Protein AF-A0A6B1ELD5-F1 (afdb_monomer_lite)

Structure (mmCIF, N/CA/C/O backbone):
data_AF-A0A6B1ELD5-F1
#
_entry.id   AF-A0A6B1ELD5-F1
#
loop_
_atom_site.group_PDB
_atom_site.id
_atom_site.type_symbol
_atom_site.label_atom_id
_atom_site.label_alt_id
_atom_site.label_comp_id
_atom_site.label_asym_id
_atom_site.label_entity_id
_atom_site.label_seq_id
_atom_site.pdbx_PDB_ins_code
_atom_site.Cartn_x
_atom_site.Cartn_y
_atom_site.Cartn_z
_atom_site.occupancy
_atom_site.B_iso_or_equiv
_atom_site.auth_seq_id
_atom_site.auth_comp_id
_atom_site.auth_asym_id
_atom_site.auth_atom_id
_atom_site.pdbx_PDB_model_num
ATOM 1 N N . MET A 1 1 ? 17.317 49.513 18.899 1.00 48.31 1 MET A N 1
ATOM 2 C CA . MET A 1 1 ? 17.845 48.472 17.994 1.00 48.31 1 MET A CA 1
ATOM 3 C C . MET A 1 1 ? 17.064 47.177 18.224 1.00 48.31 1 MET A C 1
ATOM 5 O O . MET A 1 1 ? 17.651 46.187 18.609 1.00 48.31 1 MET A O 1
ATOM 9 N N . GLU A 1 2 ? 15.738 47.194 18.046 1.00 52.78 2 GLU A N 1
ATOM 10 C CA . GLU A 1 2 ? 14.875 46.008 18.271 1.00 52.78 2 GLU A CA 1
ATOM 11 C C . GLU A 1 2 ? 13.954 45.719 17.069 1.00 52.78 2 GLU A C 1
ATOM 13 O O . GLU A 1 2 ? 13.470 44.611 16.901 1.00 52.78 2 GLU A O 1
ATOM 18 N N . HIS A 1 3 ? 13.769 46.679 16.154 1.00 49.16 3 HIS A N 1
ATOM 19 C CA . HIS A 1 3 ? 12.925 46.498 14.964 1.00 49.16 3 HIS A CA 1
ATOM 20 C C . HIS A 1 3 ? 13.597 45.775 13.787 1.00 49.16 3 HIS A C 1
ATOM 22 O O . HIS A 1 3 ? 12.915 45.440 12.821 1.00 49.16 3 HIS A O 1
ATOM 28 N N . TYR A 1 4 ? 14.914 45.550 13.839 1.00 50.25 4 TYR A N 1
ATOM 29 C CA . TYR A 1 4 ? 15.636 44.862 12.762 1.00 50.25 4 TYR A CA 1
ATOM 30 C C . TYR A 1 4 ? 15.471 43.335 12.852 1.00 50.25 4 TYR A C 1
ATOM 32 O O . TYR A 1 4 ? 15.357 42.674 11.822 1.00 50.25 4 TYR A O 1
ATOM 40 N N . ASP A 1 5 ? 15.351 42.794 14.071 1.00 59.16 5 ASP A N 1
ATOM 41 C CA . ASP A 1 5 ? 15.198 41.354 14.303 1.00 59.16 5 ASP A CA 1
ATOM 42 C C . ASP A 1 5 ? 13.803 40.845 13.921 1.00 59.16 5 ASP A C 1
ATOM 44 O O . ASP A 1 5 ? 13.689 39.812 13.268 1.00 59.16 5 ASP A O 1
ATOM 48 N N . GLU A 1 6 ? 12.730 41.590 14.211 1.00 64.62 6 GLU A N 1
ATOM 49 C CA . GLU A 1 6 ? 11.372 41.155 13.845 1.00 64.62 6 GLU A CA 1
ATOM 50 C C . GLU A 1 6 ? 11.148 41.095 12.325 1.00 64.62 6 GLU A C 1
ATOM 52 O O . GLU A 1 6 ? 10.430 40.225 11.829 1.00 64.62 6 GLU A O 1
ATOM 57 N N . GLN A 1 7 ? 11.760 42.010 11.566 1.00 63.88 7 GLN A N 1
ATOM 58 C CA . GLN A 1 7 ? 11.654 42.013 10.103 1.00 63.88 7 GLN A CA 1
ATOM 59 C C . GLN A 1 7 ? 12.495 40.897 9.478 1.00 63.88 7 GLN A C 1
ATOM 61 O O . GLN A 1 7 ? 12.032 40.247 8.538 1.00 63.88 7 GLN A O 1
ATOM 66 N N . ALA A 1 8 ? 13.681 40.622 10.030 1.00 63.66 8 ALA A N 1
ATOM 67 C CA . ALA A 1 8 ? 14.512 39.494 9.619 1.00 63.66 8 ALA A CA 1
ATOM 68 C C . ALA A 1 8 ? 13.824 38.148 9.905 1.00 63.66 8 ALA A C 1
ATOM 70 O O . ALA A 1 8 ? 13.811 37.276 9.035 1.00 63.66 8 ALA A O 1
ATOM 71 N N . GLN A 1 9 ? 13.167 38.014 11.063 1.00 60.12 9 GLN A N 1
ATOM 72 C CA . GLN A 1 9 ? 12.416 36.815 11.445 1.00 60.12 9 GLN A CA 1
ATOM 73 C C . GLN A 1 9 ? 11.246 36.552 10.484 1.00 60.12 9 GLN A C 1
ATOM 75 O O . GLN A 1 9 ? 11.085 35.442 9.979 1.00 60.12 9 GLN A O 1
ATOM 80 N N . ARG A 1 10 ? 10.466 37.591 10.153 1.00 69.62 10 ARG A N 1
ATOM 81 C CA . ARG A 1 10 ? 9.334 37.477 9.214 1.00 69.62 10 ARG A CA 1
ATOM 82 C C . ARG A 1 10 ? 9.785 37.166 7.790 1.00 69.62 10 ARG A C 1
ATOM 84 O O . ARG A 1 10 ? 9.132 36.381 7.104 1.00 69.62 10 ARG A O 1
ATOM 91 N N . LEU A 1 11 ? 10.900 37.749 7.347 1.00 65.75 11 LEU A N 1
ATOM 92 C CA . LEU A 1 11 ? 11.469 37.466 6.031 1.00 65.75 11 LEU A CA 1
ATOM 93 C C . LEU A 1 11 ? 12.001 36.028 5.959 1.00 65.75 11 LEU A C 1
ATOM 95 O O . LEU A 1 11 ? 11.777 35.344 4.962 1.00 65.75 11 LEU A O 1
ATOM 99 N N . PHE A 1 12 ? 12.628 35.537 7.030 1.00 61.12 12 PHE A N 1
ATOM 100 C CA . PHE A 1 12 ? 13.075 34.150 7.144 1.00 61.12 12 PHE A CA 1
ATOM 101 C C . PHE A 1 12 ? 11.901 33.160 7.155 1.00 61.12 12 PHE A C 1
ATOM 103 O O . PHE A 1 12 ? 11.955 32.134 6.477 1.00 61.12 12 PHE A O 1
ATOM 110 N N . GLU A 1 13 ? 10.804 33.476 7.845 1.00 62.59 13 GLU A N 1
ATOM 111 C CA . GLU A 1 13 ? 9.578 32.668 7.830 1.00 62.59 13 GLU A CA 1
ATOM 112 C C . GLU A 1 13 ? 8.903 32.655 6.453 1.00 62.59 13 GLU A C 1
ATOM 114 O O . GLU A 1 13 ? 8.430 31.609 6.003 1.00 62.59 13 GLU A O 1
ATOM 119 N N . GLN A 1 14 ? 8.880 33.790 5.749 1.00 59.59 14 GLN A N 1
ATOM 120 C CA . GLN A 1 14 ? 8.358 33.864 4.384 1.00 59.59 14 GLN A CA 1
ATOM 121 C C . GLN A 1 14 ? 9.239 33.091 3.395 1.00 59.59 14 GLN A C 1
ATOM 123 O O . GLN A 1 14 ? 8.706 32.324 2.593 1.00 59.59 14 GLN A O 1
ATOM 128 N N . LEU A 1 15 ? 10.566 33.210 3.491 1.00 54.56 15 LEU A N 1
ATOM 129 C CA . LEU A 1 15 ? 11.506 32.426 2.683 1.00 54.56 15 LEU A CA 1
ATOM 130 C C . LEU A 1 15 ? 11.408 30.925 2.995 1.00 54.56 15 LEU A C 1
ATOM 132 O O . LEU A 1 15 ? 11.412 30.114 2.072 1.00 54.56 15 LEU A O 1
ATOM 136 N N . SER A 1 16 ? 11.215 30.545 4.261 1.00 51.59 16 SER A N 1
ATOM 137 C CA . SER A 1 16 ? 11.013 29.147 4.677 1.00 51.59 16 SER A CA 1
ATOM 138 C C . SER A 1 16 ? 9.686 28.573 4.168 1.00 51.59 16 SER A C 1
ATOM 140 O O . SER A 1 16 ? 9.630 27.419 3.745 1.00 51.59 16 SER A O 1
ATOM 142 N N . ARG A 1 17 ? 8.615 29.380 4.137 1.00 50.62 17 ARG A N 1
ATOM 143 C CA . ARG A 1 17 ? 7.311 28.984 3.572 1.00 50.62 17 ARG A CA 1
ATOM 144 C C . ARG A 1 17 ? 7.340 28.823 2.053 1.00 50.62 17 ARG A C 1
ATOM 146 O O . ARG A 1 17 ? 6.590 28.003 1.527 1.00 50.62 17 ARG A O 1
ATOM 153 N N . VAL A 1 18 ? 8.178 29.592 1.357 1.00 52.62 18 VAL A N 1
ATOM 154 C CA . VAL A 1 18 ? 8.335 29.503 -0.103 1.00 52.62 18 VAL A CA 1
ATOM 155 C C . VAL A 1 18 ? 9.297 28.373 -0.490 1.00 52.62 18 VAL A C 1
ATOM 157 O O . VAL A 1 18 ? 9.002 27.641 -1.427 1.00 52.62 18 VAL A O 1
ATOM 160 N N . SER A 1 19 ? 10.374 28.159 0.271 1.00 46.41 19 SER A N 1
ATOM 161 C CA . SER A 1 19 ? 11.353 27.082 0.042 1.00 46.41 19 SER A CA 1
ATOM 162 C C . SER A 1 19 ? 10.828 25.690 0.440 1.00 46.41 19 SER A C 1
ATOM 164 O O . SER A 1 19 ? 11.121 24.690 -0.208 1.00 46.41 19 SER A O 1
ATOM 166 N N . GLY A 1 20 ? 9.942 25.606 1.441 1.00 38.22 20 GLY A N 1
ATOM 167 C CA . GLY A 1 20 ? 9.310 24.344 1.856 1.00 38.22 20 GLY A CA 1
ATOM 168 C C . GLY A 1 20 ? 8.322 23.750 0.842 1.00 38.22 20 GLY A C 1
ATOM 169 O O . GLY A 1 20 ? 7.825 22.636 1.037 1.00 38.22 20 GLY A O 1
ATOM 170 N N . ARG A 1 21 ? 8.017 24.467 -0.247 1.00 47.28 21 ARG A N 1
ATOM 171 C CA . ARG A 1 21 ? 7.172 23.981 -1.338 1.00 47.28 21 ARG A CA 1
ATOM 172 C C . ARG A 1 21 ? 8.082 23.583 -2.504 1.00 47.28 21 ARG A C 1
ATOM 174 O O . ARG A 1 21 ? 8.415 24.402 -3.346 1.00 47.28 21 ARG A O 1
ATOM 181 N N . VAL A 1 22 ? 8.379 22.283 -2.561 1.00 41.66 22 VAL A N 1
ATOM 182 C CA . VAL A 1 22 ? 9.094 21.573 -3.645 1.00 41.66 22 VAL A CA 1
ATOM 183 C C . VAL A 1 22 ? 10.624 21.544 -3.529 1.00 41.66 22 VAL A C 1
ATOM 185 O O . VAL A 1 22 ? 11.332 21.814 -4.484 1.00 41.66 22 VAL A O 1
ATOM 188 N N . GLU A 1 23 ? 11.142 21.045 -2.410 1.00 33.88 23 GLU A N 1
ATOM 189 C CA . GLU A 1 23 ? 12.408 20.300 -2.429 1.00 33.88 23 GLU A CA 1
ATOM 190 C C . GLU A 1 23 ? 12.238 18.994 -1.650 1.00 33.88 23 GLU A C 1
ATOM 192 O O . GLU A 1 23 ? 12.638 18.841 -0.497 1.00 33.88 23 GLU A O 1
ATOM 197 N N . ARG A 1 24 ? 11.606 18.007 -2.298 1.00 41.84 24 ARG A N 1
ATOM 198 C CA . ARG A 1 24 ? 11.888 16.612 -1.955 1.00 41.84 24 ARG A CA 1
ATOM 199 C C . ARG A 1 24 ? 13.304 16.355 -2.444 1.00 41.84 24 ARG A C 1
ATOM 201 O O . ARG A 1 24 ? 13.507 16.092 -3.626 1.00 41.84 24 ARG A O 1
ATOM 208 N N . ILE A 1 25 ? 14.278 16.466 -1.551 1.00 34.50 25 ILE A N 1
ATOM 209 C CA . ILE A 1 25 ? 15.600 15.891 -1.778 1.00 34.50 25 ILE A CA 1
ATOM 210 C C . ILE A 1 25 ? 15.385 14.373 -1.761 1.00 34.50 25 ILE A C 1
ATOM 212 O O . ILE A 1 25 ? 15.450 13.727 -0.719 1.00 34.50 25 ILE A O 1
ATOM 216 N N . TYR A 1 26 ? 15.005 13.821 -2.912 1.00 45.56 26 TYR A N 1
ATOM 217 C CA . TYR A 1 26 ? 15.054 12.391 -3.165 1.00 45.56 26 TYR A CA 1
ATOM 218 C C . TYR A 1 26 ? 16.533 12.028 -3.148 1.00 45.56 26 TYR A C 1
ATOM 220 O O . TYR A 1 26 ? 17.250 12.381 -4.079 1.00 45.56 26 TYR A O 1
ATOM 228 N N . THR A 1 27 ? 17.024 11.397 -2.084 1.00 43.09 27 THR A N 1
ATOM 229 C CA . THR A 1 27 ? 18.384 10.847 -2.064 1.00 43.09 27 THR A CA 1
ATOM 230 C C . THR A 1 27 ? 18.285 9.373 -2.468 1.00 43.09 27 THR A C 1
ATOM 232 O O . THR A 1 27 ? 18.130 8.510 -1.601 1.00 43.09 27 THR A O 1
ATOM 235 N N . PRO A 1 28 ? 18.368 9.031 -3.770 1.00 47.28 28 PRO A N 1
ATOM 236 C CA . PRO A 1 28 ? 17.895 7.742 -4.290 1.00 47.28 28 PRO A CA 1
ATOM 237 C C . PRO A 1 28 ? 18.777 6.563 -3.847 1.00 47.28 28 PRO A C 1
ATOM 239 O O . PRO A 1 28 ? 18.372 5.404 -3.884 1.00 47.28 28 PRO A O 1
ATOM 242 N N . VAL A 1 29 ? 20.008 6.859 -3.414 1.00 48.84 29 VAL A N 1
ATOM 243 C CA . VAL A 1 29 ? 21.027 5.860 -3.072 1.00 48.84 29 VAL A CA 1
ATOM 244 C C . VAL A 1 29 ? 20.700 5.133 -1.764 1.00 48.84 29 VAL A C 1
ATOM 246 O O . VAL A 1 29 ? 20.860 3.919 -1.699 1.00 48.84 29 VAL A O 1
ATOM 249 N N . GLN A 1 30 ? 20.185 5.834 -0.745 1.00 61.06 30 GLN A N 1
ATOM 250 C CA . GLN A 1 30 ? 19.849 5.199 0.540 1.00 61.06 30 GLN A CA 1
ATOM 251 C C . GLN A 1 30 ? 18.614 4.288 0.419 1.00 61.06 30 GLN A C 1
ATOM 253 O O . GLN A 1 30 ? 18.550 3.232 1.044 1.00 61.06 30 GLN A O 1
ATOM 258 N N . GLU A 1 31 ? 17.644 4.659 -0.418 1.00 63.00 31 GLU A N 1
ATOM 259 C CA . GLU A 1 31 ? 16.370 3.940 -0.569 1.00 63.00 31 GLU A CA 1
ATOM 260 C C . GLU A 1 31 ? 16.508 2.569 -1.230 1.00 63.00 31 GLU A C 1
ATOM 262 O O . GLU A 1 31 ? 15.811 1.622 -0.848 1.00 63.00 31 GLU A O 1
ATOM 267 N N . HIS A 1 32 ? 17.417 2.444 -2.201 1.00 69.44 32 HIS A N 1
ATOM 268 C CA . HIS A 1 32 ? 17.684 1.174 -2.874 1.00 69.44 32 HIS A CA 1
ATOM 269 C C . HIS A 1 32 ? 18.203 0.123 -1.881 1.00 69.44 32 HIS A C 1
ATOM 271 O O . HIS A 1 32 ? 17.687 -0.994 -1.832 1.00 69.44 32 HIS A O 1
ATOM 277 N N . GLU A 1 33 ? 19.147 0.506 -1.017 1.00 77.69 33 GLU A N 1
ATOM 278 C CA . GLU A 1 33 ? 19.694 -0.383 0.014 1.00 77.69 33 GLU A CA 1
ATOM 279 C C . GLU A 1 33 ? 18.615 -0.816 1.016 1.00 77.69 33 GLU A C 1
ATOM 281 O O . GLU A 1 33 ? 18.522 -1.989 1.385 1.00 77.69 33 GLU A O 1
ATOM 286 N N . ILE A 1 34 ? 17.746 0.111 1.425 1.00 83.38 34 ILE A N 1
ATOM 287 C CA . ILE A 1 34 ? 16.672 -0.171 2.386 1.00 83.38 34 ILE A CA 1
ATOM 288 C C . ILE A 1 34 ? 15.632 -1.123 1.797 1.00 83.38 34 ILE A C 1
ATOM 290 O O . ILE A 1 34 ? 15.236 -2.081 2.466 1.00 83.38 34 ILE A O 1
ATOM 294 N N . SER A 1 35 ? 15.203 -0.881 0.558 1.00 88.81 35 SER A N 1
ATOM 295 C CA . SER A 1 35 ? 14.219 -1.722 -0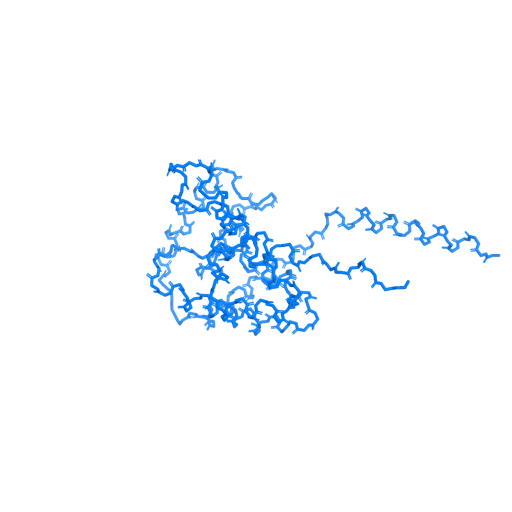.134 1.00 88.81 35 SER A CA 1
ATOM 296 C C . SER A 1 35 ? 14.715 -3.165 -0.229 1.00 88.81 35 SER A C 1
ATOM 298 O O . SER A 1 35 ? 13.987 -4.106 0.099 1.00 88.81 35 SER A O 1
ATOM 300 N N . GLU A 1 36 ? 15.993 -3.343 -0.573 1.00 88.25 36 GLU A N 1
ATOM 301 C CA . GLU A 1 36 ? 16.603 -4.665 -0.652 1.00 88.25 36 GLU A CA 1
ATOM 302 C C . GLU A 1 36 ? 16.696 -5.349 0.721 1.00 88.25 36 GLU A C 1
ATOM 304 O O . GLU A 1 36 ? 16.402 -6.545 0.841 1.00 88.25 36 GLU A O 1
ATOM 309 N N . VAL A 1 37 ? 17.060 -4.605 1.771 1.00 88.94 37 VAL A N 1
ATOM 310 C CA . VAL A 1 37 ? 17.096 -5.120 3.150 1.00 88.94 37 VAL A CA 1
ATOM 311 C C . VAL A 1 37 ? 15.707 -5.563 3.610 1.00 88.94 37 VAL A C 1
ATOM 313 O O . VAL A 1 37 ? 15.586 -6.628 4.220 1.00 88.94 37 VAL A O 1
ATOM 316 N N . ILE A 1 38 ? 14.663 -4.782 3.319 1.00 90.38 38 ILE A N 1
ATOM 317 C CA . ILE A 1 38 ? 13.276 -5.125 3.661 1.00 90.38 38 ILE A CA 1
ATOM 318 C C . ILE A 1 38 ? 12.868 -6.417 2.956 1.00 90.38 38 ILE A C 1
ATOM 320 O O . ILE A 1 38 ? 12.444 -7.367 3.620 1.00 90.38 38 ILE A O 1
ATOM 324 N N . ARG A 1 39 ? 13.075 -6.490 1.636 1.00 90.94 39 ARG A N 1
ATOM 325 C CA . ARG A 1 39 ? 12.765 -7.676 0.829 1.00 90.94 39 ARG A CA 1
ATOM 326 C C . ARG A 1 39 ? 13.450 -8.927 1.377 1.00 90.94 39 ARG A C 1
ATOM 328 O O . ARG A 1 39 ? 12.777 -9.912 1.659 1.00 90.94 39 ARG A O 1
ATOM 335 N N . ARG A 1 40 ? 14.770 -8.876 1.593 1.00 91.06 40 ARG A N 1
ATOM 336 C CA . ARG A 1 40 ? 15.566 -10.021 2.085 1.00 91.06 40 ARG A CA 1
ATOM 337 C C . ARG A 1 40 ? 15.164 -10.491 3.483 1.00 91.06 40 ARG A C 1
ATOM 339 O O . ARG A 1 40 ? 15.379 -11.649 3.818 1.00 91.06 40 ARG A O 1
ATOM 346 N N . ARG A 1 41 ? 14.631 -9.601 4.323 1.00 92.62 41 ARG A N 1
ATOM 347 C CA . ARG A 1 41 ? 14.185 -9.956 5.679 1.00 92.62 41 ARG A CA 1
ATOM 348 C C . ARG A 1 41 ? 12.776 -10.538 5.713 1.00 92.62 41 ARG A C 1
ATOM 350 O O . ARG A 1 41 ? 12.497 -11.338 6.598 1.00 92.62 41 ARG A O 1
ATOM 357 N N . LEU A 1 42 ? 11.904 -10.118 4.798 1.00 93.69 42 LEU A N 1
ATOM 358 C CA . LEU A 1 42 ? 10.513 -10.577 4.741 1.00 93.69 42 LEU A CA 1
ATOM 359 C C . LEU A 1 42 ? 10.338 -11.842 3.893 1.00 93.69 42 LEU A C 1
ATOM 361 O O . LEU A 1 42 ? 9.446 -12.637 4.175 1.00 93.69 42 LEU A O 1
ATOM 365 N N . PHE A 1 43 ? 11.190 -12.045 2.886 1.00 92.94 43 PHE A N 1
ATOM 366 C CA . PHE A 1 43 ? 11.088 -13.158 1.946 1.00 92.94 43 PHE A CA 1
ATOM 367 C C . PHE A 1 43 ? 12.378 -13.973 1.923 1.00 92.94 43 PHE A C 1
ATOM 369 O O . PHE A 1 43 ? 13.464 -13.433 1.725 1.00 92.94 43 PHE A O 1
ATOM 376 N N . SER A 1 44 ? 12.248 -15.292 2.079 1.00 90.38 44 SER A N 1
ATOM 377 C CA . SER A 1 44 ? 13.373 -16.229 1.964 1.00 90.38 44 SER A CA 1
ATOM 378 C C . SER A 1 44 ? 13.824 -16.425 0.516 1.00 90.38 44 SER A C 1
ATOM 380 O O . SER A 1 44 ? 15.011 -16.604 0.256 1.00 90.38 44 SER A O 1
ATOM 382 N N . SER A 1 45 ? 12.882 -16.396 -0.427 1.00 90.62 45 SER A N 1
ATOM 383 C CA . SER A 1 45 ? 13.130 -16.502 -1.864 1.00 90.62 45 SER A CA 1
ATOM 384 C C . SER A 1 45 ? 11.969 -15.891 -2.645 1.00 90.62 45 SER A C 1
ATOM 386 O O . SER A 1 45 ? 10.847 -15.814 -2.141 1.00 90.62 45 SER A O 1
ATOM 388 N N . ILE A 1 46 ? 12.255 -15.436 -3.863 1.00 90.50 46 ILE A N 1
ATOM 389 C CA . ILE A 1 46 ? 11.283 -14.893 -4.811 1.00 90.50 46 ILE A CA 1
ATOM 390 C C . ILE A 1 46 ? 11.613 -15.491 -6.177 1.00 90.50 46 ILE A C 1
ATOM 392 O O . ILE A 1 46 ? 12.787 -15.578 -6.540 1.00 90.50 46 ILE A O 1
ATOM 396 N N . ASP A 1 47 ? 10.588 -15.881 -6.930 1.00 93.56 47 ASP A N 1
ATOM 397 C CA . ASP A 1 47 ? 10.742 -16.244 -8.336 1.00 93.56 47 ASP A CA 1
ATOM 398 C C . ASP A 1 47 ? 11.057 -14.982 -9.154 1.00 93.56 47 ASP A C 1
ATOM 400 O O . ASP A 1 47 ? 10.198 -14.125 -9.378 1.00 93.56 47 ASP A O 1
ATOM 404 N N . ILE A 1 48 ? 12.324 -14.847 -9.547 1.00 92.12 48 ILE A N 1
ATOM 405 C CA . ILE A 1 48 ? 12.845 -13.662 -10.235 1.00 92.12 48 ILE A CA 1
ATOM 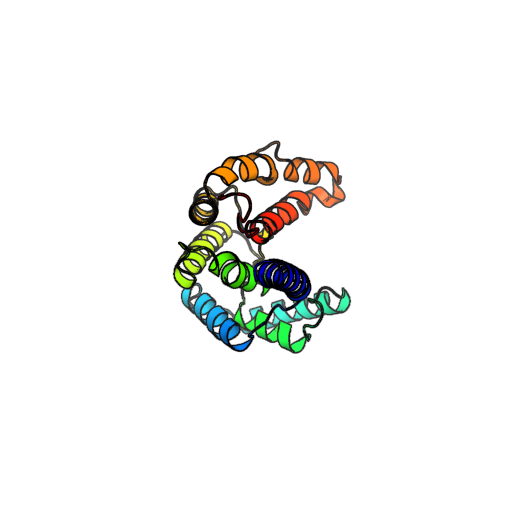406 C C . ILE A 1 48 ? 12.247 -13.534 -11.639 1.00 92.12 48 ILE A C 1
ATOM 408 O O . ILE A 1 48 ? 11.984 -12.417 -12.086 1.00 92.12 48 ILE A O 1
ATOM 412 N N . ASP A 1 49 ? 12.017 -14.646 -12.336 1.00 94.50 49 ASP A N 1
ATOM 413 C CA . ASP A 1 49 ? 11.516 -14.612 -13.709 1.00 94.50 49 ASP A CA 1
ATOM 414 C C . ASP A 1 49 ? 10.024 -14.268 -13.732 1.00 94.50 49 ASP A C 1
ATOM 416 O O . ASP A 1 49 ? 9.595 -13.426 -14.530 1.00 94.50 49 ASP A O 1
ATOM 420 N N . ALA A 1 50 ? 9.248 -14.809 -12.787 1.00 94.75 50 ALA A N 1
ATOM 421 C CA . ALA A 1 50 ? 7.863 -14.392 -12.582 1.00 94.75 50 ALA A CA 1
ATOM 422 C C . ALA A 1 50 ? 7.765 -12.910 -12.178 1.00 94.75 50 ALA A C 1
ATOM 424 O O . ALA A 1 50 ? 6.956 -12.170 -12.743 1.00 94.75 50 ALA A O 1
ATOM 425 N N . ALA A 1 51 ? 8.620 -12.454 -11.254 1.00 95.31 51 ALA A N 1
ATOM 426 C CA . ALA A 1 51 ? 8.657 -11.057 -10.822 1.00 95.31 51 ALA A CA 1
ATOM 427 C C . ALA A 1 51 ? 8.968 -10.105 -11.986 1.00 95.31 51 ALA A C 1
ATOM 429 O O . ALA A 1 51 ? 8.269 -9.111 -12.168 1.00 95.31 51 ALA A O 1
ATOM 430 N N . ARG A 1 52 ? 9.967 -10.425 -12.822 1.00 95.94 52 ARG A N 1
ATOM 431 C CA . ARG A 1 52 ? 10.316 -9.619 -14.006 1.00 95.94 52 ARG A CA 1
ATOM 432 C C . ARG A 1 52 ? 9.150 -9.469 -14.970 1.00 95.94 52 ARG A C 1
ATOM 434 O O . ARG A 1 52 ? 8.943 -8.372 -15.480 1.00 95.94 52 ARG A O 1
ATOM 441 N N . LYS A 1 53 ? 8.391 -10.542 -15.205 1.00 97.12 53 LYS A N 1
ATOM 442 C CA . LYS A 1 53 ? 7.210 -10.495 -16.072 1.00 97.12 53 LYS A CA 1
ATOM 443 C C . LYS A 1 53 ? 6.137 -9.566 -15.500 1.00 97.12 53 LYS A C 1
ATOM 445 O O . LYS A 1 53 ? 5.673 -8.681 -16.203 1.00 97.12 53 LYS A O 1
ATOM 450 N N . ILE A 1 54 ? 5.814 -9.711 -14.215 1.00 97.62 54 ILE A N 1
ATOM 451 C CA . ILE A 1 54 ? 4.823 -8.858 -13.538 1.00 97.62 54 ILE A CA 1
ATOM 452 C C . ILE A 1 54 ? 5.247 -7.384 -13.562 1.00 97.62 54 ILE A C 1
ATOM 454 O O . ILE A 1 54 ? 4.431 -6.506 -13.838 1.00 97.62 54 ILE A O 1
ATOM 458 N N . ILE A 1 55 ? 6.525 -7.106 -13.290 1.00 97.56 55 ILE A N 1
ATOM 459 C CA . ILE A 1 55 ? 7.070 -5.745 -13.322 1.00 97.56 55 ILE A CA 1
ATOM 460 C C . ILE A 1 55 ? 7.004 -5.184 -14.742 1.00 97.56 55 ILE A C 1
ATOM 462 O O . ILE A 1 55 ? 6.620 -4.032 -14.909 1.00 97.56 55 ILE A O 1
ATOM 466 N N . GLN A 1 56 ? 7.347 -5.975 -15.762 1.00 97.50 56 GLN A N 1
ATOM 467 C CA . GLN A 1 56 ? 7.233 -5.562 -17.160 1.00 97.50 56 GLN A CA 1
ATOM 468 C C . GLN A 1 56 ? 5.790 -5.193 -17.516 1.00 97.50 56 GLN A C 1
ATOM 470 O O . GLN A 1 56 ? 5.566 -4.087 -17.999 1.00 97.50 56 GLN A O 1
ATOM 475 N N . ASP A 1 57 ? 4.834 -6.073 -17.207 1.00 97.50 57 ASP A N 1
ATOM 476 C CA . ASP A 1 57 ? 3.413 -5.864 -17.499 1.00 97.50 57 ASP A CA 1
ATOM 477 C C . ASP A 1 57 ? 2.887 -4.587 -16.812 1.00 97.50 57 ASP A C 1
ATOM 479 O O . ASP A 1 57 ? 2.180 -3.784 -17.426 1.00 97.50 57 ASP A O 1
ATOM 483 N N . PHE A 1 58 ? 3.282 -4.350 -15.553 1.00 97.31 58 PHE A N 1
ATOM 484 C CA . PHE A 1 58 ? 2.953 -3.112 -14.843 1.00 97.31 58 PHE A CA 1
ATOM 485 C C . PHE A 1 58 ? 3.595 -1.880 -15.490 1.00 97.31 58 PHE A C 1
ATOM 487 O O . PHE A 1 58 ? 2.921 -0.868 -15.665 1.00 97.31 58 PHE A O 1
ATOM 494 N N . MET A 1 59 ? 4.886 -1.944 -15.830 1.00 97.50 59 MET A N 1
ATOM 495 C CA . MET A 1 59 ? 5.612 -0.817 -16.420 1.00 97.50 59 MET A CA 1
ATOM 496 C C . MET A 1 59 ? 5.013 -0.408 -17.763 1.00 97.50 59 MET A C 1
ATOM 498 O O . MET A 1 59 ? 4.831 0.783 -18.002 1.00 97.50 59 MET A O 1
ATOM 502 N N . ASP A 1 60 ? 4.676 -1.377 -18.613 1.00 97.38 60 ASP A N 1
ATOM 503 C CA . ASP A 1 60 ? 4.075 -1.112 -19.921 1.00 97.38 60 ASP A CA 1
ATOM 504 C C . ASP A 1 60 ? 2.716 -0.421 -19.762 1.00 97.38 60 ASP A C 1
ATOM 506 O O . ASP A 1 60 ? 2.447 0.587 -20.417 1.00 97.38 60 ASP A O 1
ATOM 510 N N . TYR A 1 61 ? 1.889 -0.894 -18.825 1.00 96.19 61 TYR A N 1
ATOM 511 C CA . TYR A 1 61 ? 0.624 -0.244 -18.485 1.00 96.19 61 TYR A CA 1
ATOM 512 C C . TYR A 1 61 ? 0.828 1.177 -17.933 1.00 96.19 61 TYR A C 1
ATOM 514 O O . TYR A 1 61 ? 0.224 2.128 -18.426 1.00 96.19 61 TYR A O 1
ATOM 522 N N . ALA A 1 62 ? 1.714 1.348 -16.949 1.00 94.88 62 ALA A N 1
ATOM 523 C CA . ALA A 1 62 ? 1.940 2.629 -16.286 1.00 94.88 62 ALA A CA 1
ATOM 524 C C . ALA A 1 62 ? 2.510 3.701 -17.229 1.00 94.88 62 ALA A C 1
ATOM 526 O O . ALA A 1 62 ? 2.184 4.878 -17.081 1.00 94.88 62 ALA A O 1
ATOM 527 N N . ILE A 1 63 ? 3.343 3.311 -18.199 1.00 94.56 63 ILE A N 1
ATOM 528 C CA . ILE A 1 63 ? 3.867 4.219 -19.227 1.00 94.56 63 ILE A CA 1
ATOM 529 C C . ILE A 1 63 ? 2.747 4.640 -20.180 1.00 94.56 63 ILE A C 1
ATOM 531 O O . ILE A 1 63 ? 2.578 5.835 -20.422 1.00 94.56 63 ILE A O 1
ATOM 535 N N . ASN A 1 64 ? 1.967 3.681 -20.686 1.00 95.81 64 ASN A N 1
ATOM 536 C CA . ASN A 1 64 ? 0.889 3.960 -21.636 1.00 95.81 64 ASN A CA 1
ATOM 537 C C . ASN A 1 64 ? -0.182 4.883 -21.038 1.00 95.81 64 ASN A C 1
ATOM 539 O O . ASN A 1 64 ? -0.639 5.809 -21.703 1.00 95.81 64 ASN A O 1
ATOM 543 N N . GLU A 1 65 ? -0.518 4.682 -19.765 1.00 95.44 65 GLU A N 1
ATOM 544 C CA . GLU A 1 65 ? -1.514 5.478 -19.039 1.00 95.44 65 GLU A CA 1
ATOM 545 C C . GLU A 1 65 ? -0.923 6.731 -18.362 1.00 95.44 65 GLU A C 1
ATOM 547 O O . GLU A 1 65 ? -1.623 7.432 -17.632 1.00 95.44 65 GLU A O 1
ATOM 552 N N . SER A 1 66 ? 0.365 7.038 -18.577 1.00 91.88 66 SER A N 1
ATOM 553 C CA . SER A 1 66 ? 1.057 8.185 -17.956 1.00 91.88 66 SER A CA 1
ATOM 554 C C . SER A 1 66 ? 0.920 8.234 -16.422 1.00 91.88 66 SER A C 1
ATOM 556 O O . SER A 1 66 ? 0.758 9.299 -15.826 1.00 91.88 66 SER A O 1
ATOM 558 N N . MET A 1 67 ? 0.983 7.069 -15.771 1.00 90.38 67 MET A N 1
ATOM 559 C CA . MET A 1 67 ? 0.795 6.904 -14.322 1.00 90.38 67 MET A CA 1
ATOM 560 C C . MET A 1 67 ? 2.088 7.030 -13.509 1.00 90.38 67 ME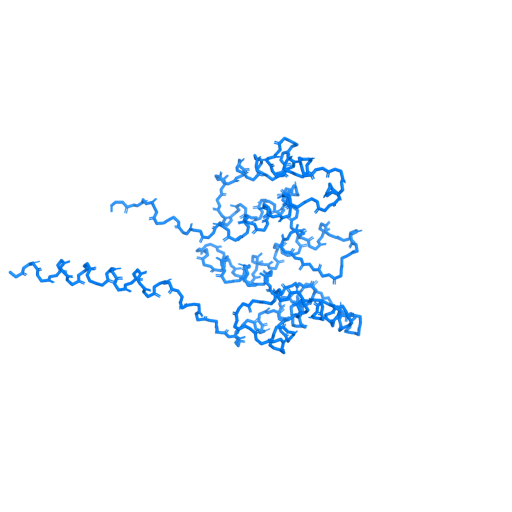T A C 1
ATOM 562 O O . MET A 1 67 ? 2.040 7.005 -12.279 1.00 90.38 67 MET A O 1
ATOM 566 N N . LEU A 1 68 ? 3.244 7.133 -14.169 1.00 90.50 68 LEU A N 1
ATOM 567 C CA . LEU A 1 68 ? 4.520 7.277 -13.473 1.00 90.50 68 LEU A CA 1
ATOM 568 C C . LEU A 1 68 ? 4.603 8.624 -12.732 1.00 90.50 68 LEU A C 1
ATOM 570 O O . LEU A 1 68 ? 4.073 9.629 -13.216 1.00 90.50 68 LEU A O 1
ATOM 574 N N . PRO A 1 69 ? 5.287 8.679 -11.573 1.00 86.62 69 PRO A N 1
ATOM 575 C CA . PRO A 1 69 ? 5.466 9.926 -10.846 1.00 86.62 69 PRO A CA 1
ATOM 576 C C . PRO A 1 69 ? 6.139 11.009 -11.711 1.00 86.62 69 PRO A C 1
ATOM 578 O O . PRO A 1 69 ? 7.079 10.707 -12.453 1.00 86.62 69 PRO A O 1
ATOM 581 N N . PRO A 1 70 ? 5.713 12.284 -11.603 1.00 83.31 70 PRO A N 1
ATOM 582 C CA . PRO A 1 70 ? 6.317 13.369 -12.368 1.00 83.31 70 PRO A CA 1
ATOM 583 C C . PRO A 1 70 ? 7.822 13.480 -12.110 1.00 83.31 70 PRO A C 1
ATOM 585 O O . PRO A 1 70 ? 8.253 13.565 -10.960 1.00 83.31 70 PRO A O 1
ATOM 588 N N . GLY A 1 71 ? 8.609 13.521 -13.186 1.00 84.44 71 GLY A N 1
ATOM 589 C CA . GLY A 1 71 ? 10.067 13.649 -13.116 1.00 84.44 71 GLY A CA 1
ATOM 590 C C . GLY A 1 71 ? 10.818 12.353 -12.800 1.00 84.44 71 GLY A C 1
ATOM 591 O O . GLY A 1 71 ? 12.029 12.411 -12.620 1.00 84.44 71 GLY A O 1
ATOM 592 N N . THR A 1 72 ? 10.141 11.201 -12.731 1.00 87.19 72 THR A N 1
ATOM 593 C CA . THR A 1 72 ? 10.801 9.894 -12.617 1.00 87.19 72 THR A CA 1
ATOM 594 C C . THR A 1 72 ? 10.964 9.253 -13.991 1.00 87.19 72 THR A C 1
ATOM 596 O O . THR A 1 72 ? 9.988 9.047 -14.712 1.00 87.19 72 THR A O 1
ATOM 599 N N . GLU A 1 73 ? 12.196 8.882 -14.335 1.00 92.44 73 GLU A N 1
ATOM 600 C CA . GLU A 1 73 ? 12.478 8.149 -15.569 1.00 92.44 73 GLU A CA 1
ATOM 601 C C . GLU A 1 73 ? 11.920 6.712 -15.491 1.00 92.44 73 GLU A C 1
ATOM 603 O O . GLU A 1 73 ? 12.078 6.044 -14.462 1.00 92.44 73 GLU A O 1
ATOM 608 N N . PRO A 1 74 ? 11.325 6.160 -16.568 1.00 93.75 74 PRO A N 1
ATOM 609 C CA . PRO A 1 74 ? 10.778 4.799 -16.545 1.00 93.75 74 PRO A CA 1
ATOM 610 C C . PRO A 1 74 ? 11.801 3.723 -16.148 1.00 93.75 74 PRO A C 1
ATOM 612 O O . PRO A 1 74 ? 11.471 2.755 -15.461 1.00 93.75 74 PRO A O 1
ATOM 615 N N . SER A 1 75 ? 13.061 3.890 -16.557 1.00 93.75 75 SER A N 1
ATOM 616 C CA . SER A 1 75 ? 14.160 2.984 -16.200 1.00 93.75 75 SER A CA 1
ATOM 617 C C . SER A 1 75 ? 14.495 3.036 -14.705 1.00 93.75 75 SER A C 1
ATOM 619 O O . SER A 1 75 ? 14.750 1.997 -14.090 1.00 93.75 75 SER A O 1
ATOM 621 N N . GLU A 1 76 ? 14.444 4.226 -14.107 1.00 92.75 76 GLU A N 1
ATOM 622 C CA . GLU A 1 76 ? 14.640 4.432 -12.675 1.00 92.75 76 GLU A CA 1
ATOM 623 C C . GLU A 1 76 ? 13.508 3.782 -11.876 1.00 92.75 76 GLU A C 1
ATOM 625 O O . GLU A 1 76 ? 13.772 2.997 -10.960 1.00 92.75 76 GLU A O 1
ATOM 630 N N . TYR A 1 77 ? 12.252 4.038 -12.260 1.00 93.50 77 TYR A N 1
ATOM 631 C CA . TYR A 1 77 ? 11.090 3.455 -11.587 1.00 93.50 77 TYR A CA 1
ATOM 632 C C . TYR A 1 77 ? 11.128 1.925 -11.620 1.00 93.50 77 TYR A C 1
ATOM 634 O O . TYR A 1 77 ? 10.956 1.273 -10.587 1.00 93.50 77 TYR A O 1
ATOM 642 N N . ARG A 1 78 ? 11.437 1.341 -12.785 1.00 95.56 78 ARG A N 1
ATOM 643 C CA . ARG A 1 78 ? 11.605 -0.109 -12.936 1.00 95.56 78 ARG A CA 1
ATOM 644 C C . ARG A 1 78 ? 12.631 -0.663 -11.954 1.00 95.56 78 ARG A C 1
ATOM 646 O O . ARG A 1 78 ? 12.334 -1.624 -11.251 1.00 95.56 78 ARG A O 1
ATOM 653 N N . ARG A 1 79 ? 13.815 -0.047 -11.865 1.00 93.62 79 ARG A N 1
ATOM 654 C CA . ARG A 1 79 ? 14.872 -0.491 -10.943 1.00 93.62 79 ARG A CA 1
ATOM 655 C C . ARG A 1 79 ? 14.406 -0.431 -9.487 1.00 93.62 79 ARG A C 1
ATOM 657 O O . ARG A 1 79 ? 14.689 -1.345 -8.708 1.00 93.62 79 ARG A O 1
ATOM 664 N N . ARG A 1 80 ? 13.680 0.626 -9.106 1.00 93.12 80 ARG A N 1
ATOM 665 C CA . ARG A 1 80 ? 13.088 0.746 -7.763 1.00 93.12 80 ARG A CA 1
ATOM 666 C C . ARG A 1 80 ? 12.094 -0.386 -7.509 1.00 93.12 80 ARG A C 1
ATOM 668 O O . ARG A 1 80 ? 12.185 -1.039 -6.469 1.00 93.12 80 ARG A O 1
ATOM 675 N N . PHE A 1 81 ? 11.234 -0.692 -8.479 1.00 95.38 81 PHE A N 1
ATOM 676 C CA . PHE A 1 81 ? 10.257 -1.771 -8.350 1.00 95.38 81 PHE A CA 1
ATOM 677 C C . PHE A 1 81 ? 10.923 -3.153 -8.256 1.00 95.38 81 PHE A C 1
ATOM 679 O O . PHE A 1 81 ? 10.603 -3.921 -7.357 1.00 95.38 81 PHE A O 1
ATOM 686 N N . GLU A 1 82 ? 11.935 -3.450 -9.072 1.00 94.81 82 GLU A N 1
ATOM 687 C CA . GLU A 1 82 ? 12.710 -4.704 -8.980 1.00 94.81 82 GLU A CA 1
ATOM 688 C C . GLU A 1 82 ? 13.354 -4.911 -7.601 1.00 94.81 82 GLU A C 1
ATOM 690 O O . GLU A 1 82 ? 13.483 -6.037 -7.109 1.00 94.81 82 GLU A O 1
ATOM 695 N N . THR A 1 83 ? 13.745 -3.816 -6.954 1.00 92.56 83 THR A N 1
ATOM 696 C CA . THR A 1 83 ? 14.368 -3.849 -5.626 1.00 92.56 83 THR A CA 1
ATOM 697 C C . THR A 1 83 ? 13.340 -4.046 -4.518 1.00 92.56 83 THR A C 1
ATOM 699 O O . THR A 1 83 ? 13.598 -4.782 -3.565 1.00 92.56 83 THR A O 1
ATOM 702 N N . ALA A 1 84 ? 12.186 -3.389 -4.643 1.00 93.31 84 ALA A N 1
ATOM 703 C CA . ALA A 1 84 ? 11.114 -3.403 -3.654 1.00 93.31 84 ALA A CA 1
ATOM 704 C C . ALA A 1 84 ? 10.157 -4.598 -3.800 1.00 93.31 84 ALA A C 1
ATOM 706 O O . ALA A 1 84 ? 9.439 -4.909 -2.848 1.00 93.31 84 ALA A O 1
ATOM 707 N N . TYR A 1 85 ? 10.153 -5.285 -4.950 1.00 95.50 85 TYR A N 1
ATOM 708 C CA . TYR A 1 85 ? 9.246 -6.397 -5.232 1.00 95.50 85 TYR A CA 1
ATOM 709 C C . TYR A 1 85 ? 9.265 -7.434 -4.091 1.00 95.50 85 TYR A C 1
ATOM 711 O O . TYR A 1 85 ? 10.350 -7.854 -3.670 1.00 95.50 85 TYR A O 1
ATOM 719 N N . PRO A 1 86 ? 8.094 -7.864 -3.578 1.00 95.56 86 PRO A N 1
ATOM 720 C CA . PRO A 1 86 ? 6.750 -7.732 -4.162 1.00 95.56 86 PRO A CA 1
ATOM 721 C C . PRO A 1 86 ? 5.975 -6.461 -3.782 1.00 95.56 86 PRO A C 1
ATOM 723 O O . PRO A 1 86 ? 4.768 -6.402 -4.003 1.00 95.56 86 PRO A O 1
ATOM 726 N N . PHE A 1 87 ? 6.617 -5.444 -3.211 1.00 95.75 87 PHE A N 1
ATOM 727 C CA . PHE A 1 87 ? 5.974 -4.162 -2.920 1.00 95.75 87 PHE A CA 1
ATOM 728 C C . PHE A 1 87 ? 6.140 -3.181 -4.079 1.00 95.75 87 PHE A C 1
ATOM 730 O O . PHE A 1 87 ? 7.211 -3.093 -4.682 1.00 95.75 87 PHE A O 1
ATOM 737 N N . LEU A 1 88 ? 5.088 -2.410 -4.354 1.00 95.19 88 LEU A N 1
ATOM 738 C CA . LEU A 1 88 ? 5.177 -1.246 -5.231 1.00 95.19 88 LEU A CA 1
ATOM 739 C C . LEU A 1 88 ? 6.082 -0.175 -4.574 1.00 95.19 88 LEU A C 1
ATOM 741 O O . LEU A 1 88 ? 5.996 -0.023 -3.348 1.00 95.19 88 LEU A O 1
ATOM 745 N N . PRO A 1 89 ? 6.938 0.560 -5.321 1.00 92.88 89 PRO A N 1
ATOM 746 C CA . PRO A 1 89 ? 7.896 1.511 -4.739 1.00 92.88 89 PRO A CA 1
ATOM 747 C C . PRO A 1 89 ? 7.304 2.480 -3.705 1.00 92.88 89 PRO A C 1
ATOM 749 O O . PRO A 1 89 ? 7.890 2.690 -2.643 1.00 92.88 89 PRO A O 1
ATOM 752 N N . GLU A 1 90 ? 6.097 2.987 -3.949 1.00 91.31 90 GLU A N 1
ATOM 753 C CA . GLU A 1 90 ? 5.415 3.957 -3.087 1.00 91.31 90 GLU A CA 1
ATOM 754 C C . GLU A 1 90 ? 5.099 3.400 -1.692 1.00 91.31 90 GLU A C 1
ATOM 756 O O . GLU A 1 90 ? 4.995 4.167 -0.733 1.00 91.31 90 GLU A O 1
ATOM 761 N N . VAL A 1 91 ? 4.963 2.076 -1.544 1.00 93.00 91 VAL A N 1
ATOM 762 C CA . VAL A 1 91 ? 4.785 1.445 -0.227 1.00 93.00 91 VAL A CA 1
ATOM 763 C C . VAL A 1 91 ? 6.011 1.706 0.642 1.00 93.00 91 VAL A C 1
ATOM 765 O O . VAL A 1 91 ? 5.876 2.080 1.807 1.00 93.00 91 VAL A O 1
ATOM 768 N N . ILE A 1 92 ? 7.206 1.533 0.076 1.00 89.56 92 ILE A N 1
ATOM 769 C CA . ILE A 1 92 ? 8.459 1.743 0.803 1.00 89.56 92 ILE A CA 1
ATOM 770 C C . ILE A 1 92 ? 8.665 3.233 1.074 1.00 89.56 92 ILE A C 1
ATOM 772 O O . ILE A 1 92 ? 9.008 3.596 2.200 1.00 89.56 92 ILE A O 1
ATOM 776 N N . ASP A 1 93 ? 8.374 4.092 0.096 1.00 86.25 93 ASP A N 1
ATOM 777 C CA . ASP A 1 93 ? 8.501 5.545 0.244 1.00 86.25 93 ASP A CA 1
ATOM 778 C C . ASP A 1 93 ? 7.655 6.069 1.401 1.00 86.25 93 ASP A C 1
ATOM 780 O O . ASP A 1 93 ? 8.154 6.764 2.287 1.00 86.25 93 ASP A O 1
ATOM 784 N N . VAL A 1 94 ? 6.375 5.693 1.445 1.00 86.56 94 VAL A N 1
ATOM 785 C CA . VAL A 1 94 ? 5.475 6.138 2.511 1.00 86.56 94 VAL A CA 1
ATOM 786 C C . VAL A 1 94 ? 5.942 5.613 3.868 1.00 86.56 94 VAL A C 1
ATOM 788 O O . VAL A 1 94 ? 6.070 6.389 4.817 1.00 86.56 94 VAL A O 1
ATOM 791 N N . LEU A 1 95 ? 6.274 4.327 3.968 1.00 85.38 95 LEU A N 1
ATOM 792 C CA . LEU A 1 95 ? 6.665 3.715 5.238 1.00 85.38 95 LEU A CA 1
ATOM 793 C C . LEU A 1 95 ? 8.047 4.153 5.748 1.00 85.38 95 LEU A C 1
ATOM 795 O O . LEU A 1 95 ? 8.292 4.113 6.954 1.00 85.38 95 LEU A O 1
ATOM 799 N N . TYR A 1 96 ? 8.962 4.567 4.873 1.00 78.75 96 TYR A N 1
ATOM 800 C CA . TYR A 1 96 ? 10.312 4.945 5.286 1.00 78.75 96 TYR A CA 1
ATOM 801 C C . TYR A 1 96 ? 10.527 6.457 5.347 1.00 78.75 96 TYR A C 1
ATOM 803 O O . TYR A 1 96 ? 11.110 6.946 6.316 1.00 78.75 96 TYR A O 1
ATOM 811 N N . GLN A 1 97 ? 10.041 7.211 4.360 1.00 73.44 97 GLN A N 1
ATOM 812 C CA . GLN A 1 97 ? 10.223 8.664 4.320 1.00 73.44 97 GLN A CA 1
ATOM 813 C C . GLN A 1 97 ? 9.239 9.370 5.252 1.00 73.44 97 GLN A C 1
ATOM 815 O O . GLN A 1 97 ? 9.643 10.205 6.060 1.00 73.44 97 GLN A O 1
ATOM 820 N N . ARG A 1 98 ? 7.945 9.032 5.160 1.00 71.88 98 ARG A N 1
ATOM 821 C CA . ARG A 1 98 ? 6.894 9.738 5.912 1.00 71.88 98 ARG A CA 1
ATOM 822 C C . ARG A 1 98 ? 6.762 9.217 7.331 1.00 71.88 98 ARG A C 1
ATOM 824 O O . ARG A 1 98 ? 6.672 9.985 8.274 1.00 71.88 98 ARG A O 1
ATOM 831 N N . TRP A 1 99 ? 6.792 7.904 7.495 1.00 73.62 99 TRP A N 1
ATOM 832 C CA . TRP A 1 99 ? 6.664 7.295 8.817 1.00 73.62 99 TRP A CA 1
ATOM 833 C C . TRP A 1 99 ? 7.991 7.279 9.578 1.00 73.62 99 TRP A C 1
ATOM 835 O O . TRP A 1 99 ? 8.014 7.289 10.807 1.00 73.62 99 TRP A O 1
ATOM 845 N N . GLY A 1 100 ? 9.116 7.358 8.863 1.00 69.00 100 GLY A N 1
ATOM 846 C CA . GLY A 1 100 ? 10.429 7.497 9.477 1.00 69.00 100 GLY A CA 1
ATOM 847 C C . GLY A 1 100 ? 10.649 8.807 10.235 1.00 69.00 100 GLY A C 1
ATOM 848 O O . GLY A 1 100 ? 11.615 8.894 10.997 1.00 69.00 100 GLY A O 1
ATOM 849 N N . SER A 1 101 ? 9.798 9.822 10.056 1.00 68.81 101 SER A N 1
ATOM 850 C CA . SER A 1 101 ? 9.882 11.075 10.816 1.00 68.81 101 SER A CA 1
ATOM 851 C C . SER A 1 101 ? 9.229 11.006 12.197 1.00 68.81 101 SER A C 1
ATOM 853 O O . SER A 1 101 ? 9.415 11.930 12.985 1.00 68.81 101 SER A O 1
ATOM 855 N N . PHE A 1 102 ? 8.474 9.949 12.521 1.00 69.56 102 PHE A N 1
ATOM 856 C CA . PHE A 1 102 ? 7.868 9.820 13.846 1.00 69.56 102 PHE A CA 1
ATOM 857 C C . PHE A 1 102 ? 8.948 9.585 14.921 1.00 69.56 102 PHE A C 1
ATOM 859 O O . PHE A 1 102 ? 9.738 8.646 14.783 1.00 69.56 102 PHE A O 1
ATOM 866 N N . PRO A 1 103 ? 8.974 10.367 16.021 1.00 63.03 103 PRO A N 1
ATOM 867 C CA . PRO A 1 103 ? 10.039 10.300 17.031 1.00 63.03 103 PRO A CA 1
ATOM 868 C C . PRO A 1 103 ? 10.213 8.914 17.666 1.00 63.03 103 PRO A C 1
ATOM 870 O O . PRO A 1 103 ? 11.325 8.506 17.989 1.00 63.03 103 PRO A O 1
ATOM 873 N N . ASN A 1 104 ? 9.111 8.173 17.811 1.00 65.69 104 ASN A N 1
ATOM 874 C CA . ASN A 1 104 ? 9.083 6.852 18.442 1.00 65.69 104 ASN A CA 1
ATOM 875 C C . ASN A 1 104 ? 9.196 5.694 17.435 1.00 65.69 104 ASN A C 1
ATOM 877 O O . ASN A 1 104 ? 9.195 4.524 17.828 1.00 65.69 104 ASN A O 1
ATOM 881 N N . PHE A 1 105 ? 9.297 5.988 16.135 1.00 70.44 105 PHE A N 1
ATOM 882 C CA . PHE A 1 105 ? 9.302 4.966 15.099 1.00 70.44 105 PHE A CA 1
ATOM 883 C C . PHE A 1 105 ? 10.717 4.454 14.836 1.00 70.44 105 PHE A C 1
ATOM 885 O O . PHE A 1 105 ? 11.556 5.109 14.216 1.00 70.44 105 PHE A O 1
ATOM 892 N N . GLN A 1 106 ? 10.985 3.223 15.276 1.00 71.75 106 GLN A N 1
ATOM 893 C CA . GLN A 1 106 ? 12.216 2.513 14.928 1.00 71.75 106 GLN A CA 1
ATOM 894 C C . GLN A 1 106 ? 12.180 2.116 13.447 1.00 71.75 106 GLN A C 1
ATOM 896 O O . GLN A 1 106 ? 11.811 0.983 13.135 1.00 71.75 106 GLN A O 1
ATOM 901 N N . ARG A 1 107 ? 12.567 3.042 12.557 1.00 72.31 107 ARG A N 1
ATOM 902 C CA . ARG A 1 107 ? 12.405 2.983 11.088 1.00 72.31 107 ARG A CA 1
ATOM 903 C C . ARG A 1 107 ? 12.407 1.569 10.511 1.00 72.31 107 ARG A C 1
ATOM 905 O O . ARG A 1 107 ? 11.392 1.100 10.021 1.00 72.31 107 ARG A O 1
ATOM 912 N N . THR A 1 108 ? 13.502 0.826 10.639 1.00 76.44 108 THR A N 1
ATOM 913 C CA . THR A 1 108 ? 13.589 -0.516 10.042 1.00 76.44 108 THR A CA 1
ATOM 914 C C . THR A 1 108 ? 12.733 -1.567 10.759 1.00 76.44 108 THR A C 1
ATOM 916 O O . THR A 1 108 ? 12.115 -2.403 10.108 1.00 76.44 108 THR A O 1
ATOM 919 N N . ARG A 1 109 ? 12.673 -1.562 12.098 1.00 82.94 109 ARG A N 1
ATOM 920 C CA . ARG A 1 109 ? 11.935 -2.582 12.871 1.00 82.94 109 ARG A CA 1
ATOM 921 C C . ARG A 1 109 ? 10.423 -2.385 12.797 1.00 82.94 109 ARG A C 1
ATOM 923 O O . ARG A 1 109 ? 9.710 -3.375 12.664 1.00 82.94 109 ARG A O 1
ATOM 930 N N . GLY A 1 110 ? 9.955 -1.139 12.864 1.00 84.94 110 GLY A N 1
ATOM 931 C CA . GLY A 1 110 ? 8.541 -0.786 12.736 1.00 84.94 110 GLY A CA 1
ATOM 932 C C . GLY A 1 110 ? 7.999 -1.150 11.357 1.00 84.94 110 GLY A C 1
ATOM 933 O O . GLY A 1 110 ? 6.996 -1.854 11.267 1.00 84.94 110 GLY A O 1
ATOM 934 N N . VAL A 1 111 ? 8.726 -0.787 10.292 1.00 88.31 111 VAL A N 1
ATOM 935 C CA . VAL A 1 111 ? 8.352 -1.143 8.912 1.00 88.31 111 VAL A CA 1
ATOM 936 C C . VAL A 1 111 ? 8.293 -2.654 8.722 1.00 88.31 111 VAL A C 1
ATOM 938 O O . VAL A 1 111 ? 7.279 -3.169 8.263 1.00 88.31 111 VAL A O 1
ATOM 941 N N . LEU A 1 112 ? 9.336 -3.387 9.125 1.00 90.50 112 LEU A N 1
ATOM 942 C CA . LEU A 1 112 ? 9.346 -4.847 9.000 1.00 90.50 112 LEU A CA 1
ATOM 943 C C . LEU A 1 112 ? 8.199 -5.497 9.772 1.00 90.50 112 LEU A C 1
ATOM 945 O O . LEU A 1 112 ? 7.575 -6.427 9.265 1.00 90.50 112 LEU A O 1
ATOM 949 N N . ARG A 1 113 ? 7.906 -5.012 10.982 1.00 91.31 113 ARG A N 1
ATOM 950 C CA . ARG A 1 113 ? 6.808 -5.526 11.801 1.00 91.31 113 ARG A CA 1
ATOM 951 C C . ARG A 1 113 ? 5.458 -5.302 11.126 1.00 91.31 113 ARG A C 1
ATOM 953 O O . ARG A 1 113 ? 4.700 -6.259 10.995 1.00 91.31 113 ARG A O 1
ATOM 960 N N . LEU A 1 114 ? 5.180 -4.079 10.676 1.00 92.25 114 LEU A N 1
ATOM 961 C CA . LEU A 1 114 ? 3.933 -3.750 9.988 1.00 92.25 114 LEU A CA 1
ATOM 962 C C . LEU A 1 114 ? 3.777 -4.569 8.701 1.00 92.25 114 LEU A C 1
ATOM 964 O O . LEU A 1 114 ? 2.754 -5.223 8.516 1.00 92.25 114 LEU A O 1
ATOM 968 N N . LEU A 1 115 ? 4.809 -4.604 7.854 1.00 94.25 115 LEU A N 1
ATOM 969 C CA . LEU A 1 115 ? 4.782 -5.380 6.613 1.00 94.25 115 LEU A CA 1
ATOM 970 C C . LEU A 1 115 ? 4.617 -6.880 6.876 1.00 94.25 115 LEU A C 1
ATOM 972 O O . LEU A 1 115 ? 3.900 -7.541 6.136 1.00 94.25 115 LEU A O 1
ATOM 976 N N . SER A 1 116 ? 5.199 -7.422 7.950 1.00 95.00 116 SER A N 1
ATOM 977 C CA . SER A 1 116 ? 4.995 -8.830 8.327 1.00 95.00 116 SER A CA 1
ATOM 978 C C . SER A 1 116 ? 3.533 -9.128 8.670 1.00 95.00 116 SER A C 1
ATOM 980 O O . SER A 1 116 ? 3.004 -10.155 8.248 1.00 95.00 116 SER A O 1
ATOM 982 N N . LEU A 1 117 ? 2.862 -8.232 9.406 1.00 95.75 117 LEU A N 1
ATOM 983 C CA . LEU A 1 117 ? 1.434 -8.368 9.727 1.00 95.75 117 LEU A CA 1
ATOM 984 C C . LEU A 1 117 ? 0.569 -8.297 8.464 1.00 95.75 117 LEU A C 1
ATOM 986 O O . LEU A 1 117 ? -0.351 -9.096 8.294 1.00 95.75 117 LEU A O 1
ATOM 990 N N . VAL A 1 118 ? 0.902 -7.380 7.555 1.00 95.75 118 VAL A N 1
ATOM 991 C CA . VAL A 1 118 ? 0.211 -7.227 6.270 1.00 95.75 118 VAL A CA 1
ATOM 992 C C . VAL A 1 118 ? 0.379 -8.485 5.425 1.00 95.75 118 VAL A C 1
ATOM 994 O O . VAL A 1 118 ? -0.619 -9.076 5.026 1.00 95.75 118 VAL A O 1
ATOM 997 N N . LEU A 1 119 ? 1.605 -8.977 5.236 1.00 95.38 119 LEU A N 1
ATOM 998 C CA . LEU A 1 119 ? 1.862 -10.224 4.506 1.00 95.38 119 LEU A CA 1
ATOM 999 C C . LEU A 1 119 ? 1.106 -11.413 5.109 1.00 95.38 119 LEU A C 1
ATOM 1001 O O . LEU A 1 119 ? 0.507 -12.203 4.383 1.00 95.38 119 LEU A O 1
ATOM 1005 N N . TYR A 1 120 ? 1.067 -11.507 6.438 1.00 95.38 120 TYR A N 1
ATOM 1006 C CA . TYR A 1 120 ? 0.313 -12.544 7.139 1.00 95.38 120 TYR A CA 1
ATOM 1007 C C . TYR A 1 120 ? -1.199 -12.464 6.869 1.00 95.38 120 TYR A C 1
ATOM 1009 O O . TYR A 1 120 ? -1.843 -13.508 6.712 1.00 95.38 120 TYR A O 1
ATOM 1017 N N . SER A 1 121 ? -1.760 -11.251 6.780 1.00 95.25 121 SER A N 1
ATOM 1018 C CA . SER A 1 121 ? -3.170 -11.020 6.423 1.00 95.25 121 SER A CA 1
ATOM 1019 C C . SER A 1 121 ? -3.477 -11.296 4.945 1.00 95.25 121 SER A C 1
ATOM 1021 O O . SER A 1 121 ? -4.604 -11.638 4.596 1.00 95.25 121 SER A O 1
ATOM 1023 N N . LEU A 1 122 ? -2.470 -11.187 4.073 1.00 94.94 122 LEU A N 1
ATOM 1024 C CA . LEU A 1 122 ? -2.602 -11.367 2.627 1.00 94.94 122 LEU A CA 1
ATOM 1025 C C . LEU A 1 122 ? -2.305 -12.795 2.154 1.00 94.94 122 LEU A C 1
ATOM 1027 O O . LEU A 1 122 ? -2.436 -13.057 0.965 1.00 94.94 122 LEU A O 1
ATOM 1031 N N . ARG A 1 123 ? -1.938 -13.732 3.039 1.00 91.81 123 ARG A N 1
ATOM 1032 C CA . ARG A 1 123 ? -1.419 -15.056 2.637 1.00 91.81 123 ARG A CA 1
ATOM 1033 C C . ARG A 1 123 ? -2.358 -15.895 1.761 1.00 91.81 123 ARG A C 1
ATOM 1035 O O . ARG A 1 123 ? -1.889 -16.762 1.037 1.00 91.81 123 ARG A O 1
ATOM 1042 N N . GLU A 1 124 ? -3.667 -15.683 1.880 1.00 91.19 124 GLU A N 1
ATOM 1043 C CA . GLU A 1 124 ? -4.688 -16.408 1.108 1.00 91.19 124 GLU A CA 1
ATOM 1044 C C . GLU A 1 124 ? -5.073 -15.673 -0.185 1.00 91.19 124 GLU A C 1
ATOM 1046 O O . GLU A 1 124 ? -5.842 -16.190 -0.992 1.00 91.19 124 GLU A O 1
ATOM 1051 N N . LYS A 1 125 ? -4.547 -14.460 -0.397 1.00 90.81 125 LYS A N 1
ATOM 1052 C CA . LYS A 1 125 ? -4.809 -13.651 -1.586 1.00 90.81 125 LYS A CA 1
ATOM 1053 C C . LYS A 1 125 ? -3.692 -13.847 -2.604 1.00 90.81 125 LYS A C 1
ATOM 1055 O O . LYS A 1 125 ? -2.510 -13.772 -2.283 1.00 90.81 125 LYS A O 1
ATOM 1060 N N . THR A 1 126 ? -4.073 -14.019 -3.863 1.00 89.06 126 THR A N 1
ATOM 1061 C CA . THR A 1 126 ? -3.132 -14.012 -4.985 1.00 89.06 126 THR A CA 1
ATOM 1062 C C . THR A 1 126 ? -3.070 -12.604 -5.562 1.00 89.06 126 THR A C 1
ATOM 1064 O O . THR A 1 126 ? -3.953 -12.198 -6.314 1.00 89.06 126 THR A O 1
ATOM 1067 N N . LEU A 1 127 ? -2.046 -11.845 -5.173 1.00 92.81 127 LEU A N 1
ATOM 1068 C CA . LEU A 1 127 ? -1.787 -10.498 -5.680 1.00 92.81 127 LEU A CA 1
ATOM 1069 C C . LEU A 1 127 ? -0.492 -10.500 -6.505 1.00 92.81 127 LEU A C 1
ATOM 1071 O O . LEU A 1 127 ? 0.483 -11.112 -6.066 1.00 92.81 127 LEU A O 1
ATOM 1075 N N . PRO A 1 128 ? -0.447 -9.821 -7.666 1.00 93.88 128 PRO A N 1
ATOM 1076 C CA . PRO A 1 128 ? 0.782 -9.711 -8.454 1.00 93.88 128 PRO A CA 1
ATOM 1077 C C . PRO A 1 128 ? 1.849 -8.872 -7.735 1.00 93.88 128 PRO A C 1
ATOM 1079 O O . PRO A 1 128 ? 3.038 -9.143 -7.842 1.00 93.88 128 PRO A O 1
ATOM 1082 N N . TYR A 1 129 ? 1.420 -7.861 -6.985 1.00 95.50 129 TYR A N 1
ATOM 1083 C CA . TYR A 1 129 ? 2.253 -7.005 -6.148 1.00 95.50 129 TYR A CA 1
ATOM 1084 C C . TYR A 1 129 ? 1.383 -6.370 -5.061 1.00 95.50 129 TYR A C 1
ATOM 1086 O O . TYR A 1 129 ? 0.154 -6.366 -5.149 1.00 95.50 129 TYR A O 1
ATOM 1094 N N . ILE A 1 130 ? 2.029 -5.838 -4.030 1.00 96.00 130 ILE A N 1
ATOM 1095 C CA . ILE A 1 130 ? 1.389 -5.257 -2.853 1.00 96.00 130 ILE A CA 1
ATOM 1096 C C . ILE A 1 130 ? 1.470 -3.737 -2.936 1.00 96.00 130 ILE A C 1
ATOM 1098 O O . ILE A 1 130 ? 2.535 -3.159 -3.163 1.00 96.00 130 ILE A O 1
ATOM 1102 N N . THR A 1 131 ? 0.337 -3.093 -2.698 1.00 95.38 131 THR A N 1
ATOM 1103 C CA . THR A 1 131 ? 0.163 -1.641 -2.661 1.00 95.38 131 THR A CA 1
ATOM 1104 C C . THR A 1 131 ? -0.291 -1.196 -1.270 1.00 95.38 131 THR A C 1
ATOM 1106 O O . THR A 1 131 ? -0.697 -2.011 -0.443 1.00 95.38 131 THR A O 1
ATOM 1109 N N . LEU A 1 132 ? -0.301 0.115 -1.009 1.00 92.50 132 LEU A N 1
ATOM 1110 C CA . LEU A 1 132 ? -0.846 0.662 0.244 1.00 92.50 132 LEU A CA 1
ATOM 1111 C C . LEU A 1 132 ? -2.334 0.333 0.443 1.00 92.50 132 LEU A C 1
ATOM 1113 O O . LEU A 1 132 ? -2.803 0.254 1.573 1.00 92.50 132 LEU A O 1
ATOM 1117 N N . THR A 1 133 ? -3.072 0.093 -0.643 1.00 93.06 133 THR A N 1
ATOM 1118 C CA . THR A 1 133 ? -4.498 -0.257 -0.577 1.00 93.06 133 THR A CA 1
ATOM 1119 C C . THR A 1 133 ? -4.747 -1.643 0.017 1.00 93.06 133 THR A C 1
ATOM 1121 O O . THR A 1 133 ? -5.857 -1.923 0.466 1.00 93.06 133 THR A O 1
ATOM 1124 N N . ASP A 1 134 ? -3.727 -2.506 0.032 1.00 94.38 134 ASP A N 1
ATOM 1125 C CA . ASP A 1 134 ? -3.837 -3.890 0.498 1.00 94.38 134 ASP A CA 1
ATOM 1126 C C . ASP A 1 134 ? -3.649 -4.015 2.022 1.00 94.38 134 ASP A C 1
ATOM 1128 O O . ASP A 1 134 ? -3.805 -5.098 2.585 1.00 94.38 134 ASP A O 1
ATOM 1132 N N . PHE A 1 135 ? -3.345 -2.908 2.706 1.00 94.25 135 PHE A N 1
ATOM 1133 C CA . PHE A 1 135 ? -3.201 -2.841 4.156 1.00 94.25 135 PHE A CA 1
ATOM 1134 C C . PHE A 1 135 ? -4.589 -2.829 4.799 1.00 94.25 135 PHE A C 1
ATOM 1136 O O . PHE A 1 135 ? -5.234 -1.788 4.924 1.00 94.25 135 PHE A O 1
ATOM 1143 N N . ASP A 1 136 ? -5.064 -4.005 5.197 1.00 93.06 136 ASP A N 1
ATOM 1144 C CA . ASP A 1 136 ? -6.402 -4.163 5.756 1.00 93.06 136 ASP A CA 1
ATOM 1145 C C . ASP A 1 136 ? -6.489 -3.627 7.195 1.00 93.06 136 ASP A C 1
ATOM 1147 O O . ASP A 1 136 ? -6.147 -4.306 8.162 1.00 93.06 136 ASP A O 1
ATOM 1151 N N . LEU A 1 137 ? -6.980 -2.394 7.341 1.00 93.06 137 LEU A N 1
ATOM 1152 C CA . LEU A 1 137 ? -7.159 -1.740 8.643 1.00 93.06 137 LEU A CA 1
ATOM 1153 C C . LEU A 1 137 ? -8.310 -2.331 9.480 1.00 93.06 137 LEU A C 1
ATOM 1155 O O . LEU A 1 137 ? -8.472 -1.963 10.649 1.00 93.06 137 LEU A O 1
ATOM 1159 N N . SER A 1 138 ? -9.113 -3.245 8.924 1.00 91.88 138 SER A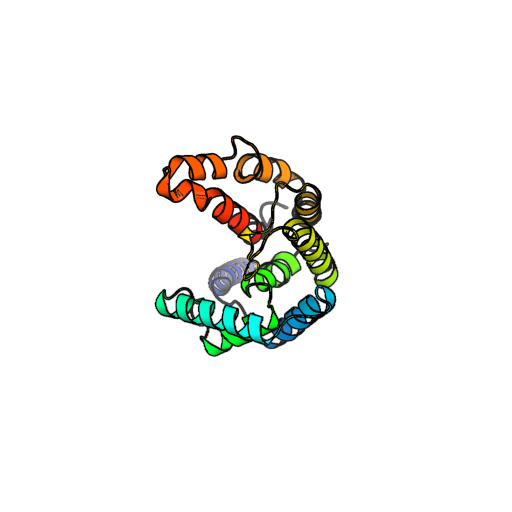 N 1
ATOM 1160 C CA . SER A 1 138 ? -10.081 -4.003 9.726 1.00 91.88 138 SER A CA 1
ATOM 1161 C C . SER A 1 138 ? -9.387 -5.033 10.623 1.00 91.88 138 SER A C 1
ATOM 1163 O O . SER A 1 138 ? -9.887 -5.322 11.713 1.00 91.88 138 SER A O 1
ATOM 1165 N N . VAL A 1 139 ? -8.196 -5.501 10.225 1.00 94.62 139 VAL A N 1
ATOM 1166 C CA . VAL A 1 139 ? -7.342 -6.381 11.030 1.00 94.62 139 VAL A CA 1
ATOM 1167 C C . VAL A 1 139 ? -6.802 -5.593 12.218 1.00 94.62 139 VAL A C 1
ATOM 1169 O O . VAL A 1 139 ? -6.038 -4.633 12.068 1.00 94.62 139 VAL A O 1
ATOM 1172 N N . GLN A 1 140 ? -7.197 -6.011 13.420 1.00 93.62 140 GLN A N 1
ATOM 1173 C CA . GLN A 1 140 ? -6.889 -5.295 14.654 1.00 93.62 140 GLN A CA 1
ATOM 1174 C C . GLN A 1 140 ? -5.380 -5.140 14.865 1.00 93.62 140 GLN A C 1
ATOM 1176 O O . GLN A 1 140 ? -4.936 -4.075 15.281 1.00 93.62 140 GLN A O 1
ATOM 1181 N N . GLU A 1 141 ? -4.576 -6.154 14.553 1.00 94.31 141 GLU A N 1
ATOM 1182 C CA . GLU A 1 141 ? -3.124 -6.120 14.726 1.00 94.31 141 GLU A CA 1
ATOM 1183 C C . GLU A 1 141 ? -2.457 -5.080 13.821 1.00 94.31 141 GLU A C 1
ATOM 1185 O O . GLU A 1 141 ? -1.561 -4.369 14.278 1.00 94.31 141 GLU A O 1
ATOM 1190 N N . ILE A 1 142 ? -2.909 -4.960 12.566 1.00 93.88 142 ILE A N 1
ATOM 1191 C CA . ILE A 1 142 ? -2.408 -3.957 11.613 1.00 93.88 142 ILE A CA 1
ATOM 1192 C C . ILE A 1 142 ? -2.807 -2.563 12.095 1.00 93.88 142 ILE A C 1
ATOM 1194 O O . ILE A 1 142 ? -1.954 -1.680 12.197 1.00 93.88 142 ILE A O 1
ATOM 1198 N N . ARG A 1 143 ? -4.082 -2.379 12.464 1.00 93.06 143 ARG A N 1
ATOM 1199 C CA . ARG A 1 143 ? -4.590 -1.097 12.968 1.00 93.06 143 ARG A CA 1
ATOM 1200 C C . ARG A 1 143 ? -3.883 -0.663 14.250 1.00 93.06 143 ARG A C 1
ATOM 1202 O O . ARG A 1 143 ? -3.467 0.479 14.362 1.00 93.06 143 ARG A O 1
ATOM 1209 N N . GLN A 1 144 ? -3.684 -1.564 15.204 1.00 91.69 144 GLN A N 1
ATOM 1210 C CA . GLN A 1 144 ? -2.979 -1.243 16.446 1.00 91.69 144 GLN A CA 1
ATOM 1211 C C . GLN A 1 144 ? -1.501 -0.936 16.204 1.00 91.69 144 GLN A C 1
ATOM 1213 O O . GLN A 1 144 ? -0.942 -0.074 16.877 1.00 91.69 144 GLN A O 1
ATOM 1218 N N . GLU A 1 145 ? -0.847 -1.606 15.253 1.00 89.81 145 GLU A N 1
ATOM 1219 C CA . GLU A 1 145 ? 0.527 -1.255 14.888 1.00 89.81 145 GLU A CA 1
ATOM 1220 C C . GLU A 1 145 ? 0.610 0.140 14.259 1.00 89.81 145 GLU A C 1
ATOM 1222 O O . GLU A 1 145 ? 1.528 0.885 14.587 1.00 89.81 145 GLU A O 1
ATOM 1227 N N . LEU A 1 146 ? -0.375 0.517 13.440 1.00 86.94 146 LEU A N 1
ATOM 1228 C CA . LEU A 1 146 ? -0.533 1.868 12.895 1.00 86.94 146 LEU A CA 1
ATOM 1229 C C . LEU A 1 146 ? -0.662 2.912 14.024 1.00 86.94 146 LEU A C 1
ATOM 1231 O O . LEU A 1 146 ? 0.150 3.831 14.134 1.00 86.94 146 LEU A O 1
ATOM 1235 N N . LEU A 1 147 ? -1.641 2.707 14.912 1.00 88.25 147 LEU A N 1
ATOM 1236 C CA . LEU A 1 147 ? -2.029 3.643 15.974 1.00 88.25 147 LEU A CA 1
ATOM 1237 C C . LEU A 1 147 ? -0.944 3.876 17.026 1.00 88.25 147 LEU A C 1
ATOM 1239 O O . LEU A 1 147 ? -0.883 4.954 17.612 1.00 88.25 147 LEU A O 1
ATOM 1243 N N . LYS A 1 148 ? -0.053 2.904 17.255 1.00 86.06 148 LYS A N 1
ATOM 1244 C CA . LYS A 1 148 ? 1.107 3.088 18.147 1.00 86.06 148 LYS A CA 1
ATOM 1245 C C . LYS A 1 148 ? 2.015 4.233 17.717 1.00 86.06 148 LYS A C 1
ATOM 1247 O O . LYS A 1 148 ? 2.661 4.834 18.572 1.00 86.06 148 LYS A O 1
ATOM 1252 N N . HIS A 1 149 ? 2.098 4.490 16.414 1.00 80.94 149 HIS A N 1
ATOM 1253 C CA . HIS A 1 149 ? 3.000 5.495 15.854 1.00 80.94 149 HIS A CA 1
ATOM 1254 C C . HIS A 1 149 ? 2.270 6.787 15.512 1.00 80.94 149 HIS A C 1
ATOM 1256 O O . HIS A 1 149 ? 2.860 7.856 15.627 1.00 80.94 149 HIS A O 1
ATOM 1262 N N . THR A 1 150 ? 0.994 6.693 15.134 1.00 81.19 150 THR A N 1
ATOM 1263 C CA . THR A 1 150 ? 0.191 7.851 14.730 1.00 81.19 150 THR A CA 1
ATOM 1264 C C . THR A 1 150 ? -0.565 8.512 15.874 1.00 81.19 150 THR A C 1
ATOM 1266 O O . THR A 1 150 ? -0.804 9.708 15.796 1.00 81.19 150 THR A O 1
ATOM 1269 N N . GLY A 1 151 ? -0.941 7.760 16.912 1.00 84.56 151 GLY A N 1
ATOM 1270 C CA . GLY A 1 151 ? -1.809 8.216 18.002 1.00 84.56 151 GLY A CA 1
ATOM 1271 C C . GLY A 1 151 ? -3.147 7.468 18.036 1.00 84.56 151 GLY A C 1
ATOM 1272 O O . GLY A 1 151 ? -3.676 7.072 16.995 1.00 84.56 151 GLY A O 1
ATOM 1273 N N . GLN A 1 152 ? -3.690 7.258 19.239 1.00 88.69 152 GLN A N 1
ATOM 1274 C CA . GLN A 1 152 ? -4.952 6.531 19.465 1.00 88.69 152 GLN A CA 1
ATOM 1275 C C . GLN A 1 152 ? -6.191 7.353 19.086 1.00 88.69 152 GLN A C 1
ATOM 1277 O O . GLN A 1 152 ? -7.248 6.795 18.803 1.00 88.69 152 GLN A O 1
ATOM 1282 N N . GLU A 1 153 ? -6.063 8.676 19.023 1.00 87.44 153 GLU A N 1
ATOM 1283 C CA . GLU A 1 153 ? -7.105 9.600 18.577 1.00 87.44 153 GLU A CA 1
ATOM 1284 C C . GLU A 1 153 ? -7.626 9.271 17.165 1.00 87.44 153 GLU A C 1
ATOM 1286 O O . GLU A 1 153 ? -8.804 9.485 16.868 1.00 87.44 153 GLU A O 1
ATOM 1291 N N . TYR A 1 154 ? -6.785 8.662 16.323 1.00 89.00 154 TYR A N 1
ATOM 1292 C CA . TYR A 1 154 ? -7.135 8.271 14.960 1.00 89.00 154 TYR A CA 1
ATOM 1293 C C . TYR A 1 154 ? -7.964 6.981 14.871 1.00 89.00 154 TYR A C 1
ATOM 1295 O O . TYR A 1 154 ? -8.514 6.713 13.804 1.00 89.00 154 TYR A O 1
ATOM 1303 N N . ASP A 1 155 ? -8.112 6.188 15.943 1.00 91.50 155 ASP A N 1
ATOM 1304 C CA . ASP A 1 155 ? -8.870 4.921 15.886 1.00 91.50 155 ASP A CA 1
ATOM 1305 C C . ASP A 1 155 ? -10.342 5.174 15.536 1.00 91.50 155 ASP A C 1
ATOM 1307 O O . ASP A 1 155 ? -10.907 4.520 14.660 1.00 91.50 155 ASP A O 1
ATOM 1311 N N . SER A 1 156 ? -10.936 6.205 16.145 1.00 91.31 156 SER A N 1
ATOM 1312 C CA . SER A 1 156 ? -12.318 6.613 15.865 1.00 91.31 156 SER A CA 1
ATOM 1313 C C . SER A 1 156 ? -12.514 7.097 14.421 1.00 91.31 156 SER A C 1
ATOM 1315 O O . SER A 1 156 ? -13.535 6.794 13.802 1.00 91.31 156 SER A O 1
ATOM 1317 N N . ILE A 1 157 ? -11.512 7.780 13.857 1.00 91.25 157 ILE A N 1
ATOM 1318 C CA . ILE A 1 157 ? -11.522 8.269 12.472 1.00 91.25 157 ILE A CA 1
ATOM 1319 C C . ILE A 1 157 ? -11.410 7.086 11.506 1.00 91.25 157 ILE A C 1
ATOM 1321 O O . ILE A 1 157 ? -12.217 6.957 10.592 1.00 91.25 157 ILE A O 1
ATOM 1325 N N . ILE A 1 158 ? -10.480 6.156 11.745 1.00 92.06 158 ILE A N 1
ATOM 1326 C CA . ILE A 1 158 ? -10.334 4.933 10.937 1.00 92.06 158 ILE A CA 1
ATOM 1327 C C . ILE A 1 158 ? -11.607 4.075 11.003 1.00 92.06 158 ILE A C 1
ATOM 1329 O O . ILE A 1 158 ? -12.006 3.461 10.007 1.00 92.06 158 ILE A O 1
ATOM 1333 N N . ALA A 1 159 ? -12.268 4.025 12.161 1.00 92.56 159 ALA A N 1
ATOM 1334 C CA . ALA A 1 159 ? -13.560 3.368 12.317 1.00 92.56 159 ALA A CA 1
ATOM 1335 C C . ALA A 1 159 ? -14.640 4.025 11.449 1.00 92.56 159 ALA A C 1
ATOM 1337 O O . ALA A 1 159 ? -15.263 3.344 10.629 1.00 92.56 159 ALA A O 1
ATOM 1338 N N . SER A 1 160 ? -14.829 5.335 11.595 1.00 92.69 160 SER A N 1
ATOM 1339 C CA . SER A 1 160 ? -15.846 6.107 10.873 1.00 92.69 160 SER A CA 1
ATOM 1340 C C . SER A 1 160 ? -15.621 6.126 9.360 1.00 92.69 160 SER A C 1
ATOM 1342 O O . SER A 1 160 ? -16.568 5.982 8.591 1.00 92.69 160 SER A O 1
ATOM 1344 N N . ASP A 1 161 ? -14.377 6.260 8.910 1.00 92.12 161 ASP A N 1
ATOM 1345 C CA . ASP A 1 161 ? -14.111 6.555 7.503 1.00 92.12 161 ASP A CA 1
ATOM 1346 C C . ASP A 1 161 ? -13.816 5.301 6.683 1.00 92.12 161 ASP A C 1
ATOM 1348 O O . ASP A 1 161 ? -14.137 5.274 5.497 1.00 92.12 161 ASP A O 1
ATOM 1352 N N . ILE A 1 162 ? -13.259 4.246 7.295 1.00 93.38 162 ILE A N 1
ATOM 1353 C CA . ILE A 1 162 ? -12.715 3.089 6.560 1.00 93.38 162 ILE A CA 1
ATOM 1354 C C . ILE A 1 162 ? -13.350 1.764 6.998 1.00 93.38 162 ILE A C 1
ATOM 1356 O O . ILE A 1 162 ? -13.827 0.990 6.167 1.00 93.38 162 ILE A O 1
ATOM 1360 N N . THR A 1 163 ? -13.330 1.453 8.297 1.00 92.81 163 THR A N 1
ATOM 1361 C CA . THR A 1 163 ? -13.493 0.056 8.748 1.00 92.81 163 THR A CA 1
ATOM 1362 C C . THR A 1 163 ? -14.906 -0.321 9.186 1.00 92.81 163 THR A C 1
ATOM 1364 O O . THR A 1 163 ? -15.304 -1.467 8.953 1.00 92.81 163 THR A O 1
ATOM 1367 N N . SER A 1 164 ? -15.687 0.600 9.764 1.00 92.25 164 SER A N 1
ATOM 1368 C CA . SER A 1 164 ? -17.062 0.316 10.212 1.00 92.25 164 SER A CA 1
ATOM 1369 C C . SER A 1 164 ? -17.974 -0.109 9.055 1.00 92.25 164 SER A C 1
ATOM 1371 O O . SER A 1 164 ? -17.680 0.123 7.885 1.00 92.25 164 SER A O 1
ATOM 1373 N N . GLU A 1 165 ? -19.077 -0.802 9.338 1.00 88.81 165 GLU A N 1
ATOM 1374 C CA . GLU A 1 165 ? -20.023 -1.238 8.293 1.00 88.81 165 GLU A CA 1
ATOM 1375 C C . GLU A 1 165 ? -20.666 -0.060 7.558 1.00 88.81 165 GLU A C 1
ATOM 1377 O O . GLU A 1 165 ? -20.845 -0.112 6.345 1.00 88.81 165 GLU A O 1
ATOM 1382 N N . VAL A 1 166 ? -20.925 1.024 8.289 1.00 91.19 166 VAL A N 1
ATOM 1383 C CA . VAL A 1 166 ? -21.471 2.282 7.771 1.00 91.19 166 VAL A CA 1
ATOM 1384 C C . VAL A 1 166 ? -20.378 3.289 7.416 1.00 91.19 166 VAL A C 1
ATOM 1386 O O . VAL A 1 166 ? -20.659 4.481 7.310 1.00 91.19 166 VAL A O 1
ATOM 1389 N N . ALA A 1 167 ? -19.135 2.833 7.237 1.00 93.62 167 ALA A N 1
ATOM 1390 C CA . ALA A 1 167 ? -18.013 3.722 6.990 1.00 93.62 167 ALA A CA 1
ATOM 1391 C C . ALA A 1 167 ? -18.206 4.555 5.720 1.00 93.62 167 ALA A C 1
ATOM 1393 O O . ALA A 1 167 ? -18.703 4.044 4.711 1.00 93.62 167 ALA A O 1
ATOM 1394 N N . GLY A 1 168 ? -17.754 5.811 5.744 1.00 91.81 168 GLY A N 1
ATOM 1395 C CA . GLY A 1 168 ? -17.872 6.725 4.601 1.00 91.81 168 GLY A CA 1
ATOM 1396 C C . GLY A 1 168 ? -17.322 6.122 3.304 1.00 91.81 168 GLY A C 1
ATOM 1397 O O . GLY A 1 168 ? -17.988 6.155 2.270 1.00 91.81 168 GLY A O 1
ATOM 1398 N N . ALA A 1 169 ? -16.165 5.459 3.368 1.00 93.62 169 ALA A N 1
ATOM 1399 C CA . ALA A 1 169 ? -15.571 4.789 2.215 1.00 93.62 169 ALA A CA 1
ATOM 1400 C C . ALA A 1 169 ? -16.443 3.657 1.642 1.00 93.62 169 ALA A C 1
ATOM 1402 O O . ALA A 1 169 ? -16.551 3.520 0.424 1.00 93.62 169 ALA A O 1
ATOM 1403 N N . LYS A 1 170 ? -17.124 2.885 2.500 1.00 93.50 170 LYS A N 1
ATOM 1404 C CA . LYS A 1 170 ? -18.035 1.813 2.065 1.00 93.50 170 LYS A CA 1
ATOM 1405 C C . LYS A 1 170 ? -19.328 2.367 1.477 1.00 93.50 170 LYS A C 1
ATOM 1407 O O . LYS A 1 170 ? -19.861 1.793 0.530 1.00 93.50 170 LYS A O 1
ATOM 1412 N N . GLN A 1 171 ? -19.817 3.492 1.998 1.00 93.25 171 GLN A N 1
ATOM 1413 C CA . GLN A 1 171 ? -20.952 4.196 1.398 1.00 93.25 171 GLN A CA 1
ATOM 1414 C C . GLN A 1 171 ? -20.609 4.675 -0.017 1.00 93.25 171 GLN A C 1
ATOM 1416 O O . GLN A 1 171 ? -21.413 4.496 -0.929 1.00 93.25 171 GLN A O 1
ATOM 1421 N N . VAL A 1 172 ? -19.397 5.205 -0.224 1.00 92.88 172 VAL A N 1
ATOM 1422 C CA . VAL A 1 172 ? -18.903 5.581 -1.559 1.00 92.88 172 VAL A CA 1
ATOM 1423 C C . VAL A 1 172 ? -18.795 4.358 -2.471 1.00 92.88 172 VAL A C 1
ATOM 1425 O O . VAL A 1 172 ? -19.265 4.413 -3.605 1.00 92.88 172 VAL A O 1
ATOM 1428 N N . ASP A 1 173 ? -18.256 3.238 -1.981 1.00 92.31 173 ASP A N 1
ATOM 1429 C CA . ASP A 1 173 ? -18.149 1.998 -2.765 1.00 92.31 173 ASP A CA 1
ATOM 1430 C C . ASP A 1 173 ? -19.504 1.516 -3.298 1.00 92.31 173 ASP A C 1
ATOM 1432 O O . ASP A 1 173 ? -19.600 1.068 -4.440 1.00 92.31 173 ASP A O 1
ATOM 1436 N N . VAL A 1 174 ? -20.555 1.614 -2.479 1.00 90.88 174 VAL A N 1
ATOM 1437 C CA . VAL A 1 174 ? -21.926 1.266 -2.879 1.00 90.88 174 VAL A CA 1
ATOM 1438 C C . VAL A 1 174 ? -22.531 2.342 -3.789 1.00 90.88 174 VAL A C 1
ATOM 1440 O O . VAL A 1 174 ? -23.220 2.011 -4.753 1.00 90.88 174 VAL A O 1
ATOM 1443 N N . GLY A 1 175 ? -22.263 3.620 -3.513 1.00 90.56 175 GLY A N 1
ATOM 1444 C CA . GLY A 1 175 ? -22.835 4.761 -4.231 1.00 90.56 175 GLY A CA 1
ATOM 1445 C C . GLY A 1 175 ? -22.336 4.945 -5.669 1.00 90.56 175 GLY A C 1
ATOM 1446 O O . GLY A 1 175 ? -23.037 5.558 -6.469 1.00 90.56 175 GLY A O 1
ATOM 1447 N N . LEU A 1 176 ? -21.171 4.393 -6.028 1.00 89.62 176 LEU A N 1
ATOM 1448 C CA . LEU A 1 176 ? -20.619 4.458 -7.393 1.00 89.62 176 LEU A CA 1
ATOM 1449 C C . LEU A 1 176 ? -21.359 3.563 -8.407 1.00 89.62 176 LEU A C 1
ATOM 1451 O O . LEU A 1 176 ? -21.122 3.675 -9.609 1.00 89.62 176 LEU A O 1
ATOM 1455 N N . GLY A 1 177 ? -22.269 2.701 -7.942 1.00 88.06 177 GLY A N 1
ATOM 1456 C CA . GLY A 1 177 ? -23.066 1.802 -8.776 1.00 88.06 177 GLY A CA 1
ATOM 1457 C C . GLY A 1 177 ? -22.453 0.409 -8.950 1.00 88.06 177 GLY A C 1
ATOM 1458 O O . GLY A 1 177 ? -21.257 0.187 -8.748 1.00 88.06 177 GLY A O 1
ATOM 1459 N N . ASP A 1 178 ? -23.291 -0.555 -9.345 1.00 88.19 178 ASP A N 1
ATOM 1460 C CA . ASP A 1 178 ? -22.940 -1.984 -9.345 1.00 88.19 178 ASP A CA 1
ATOM 1461 C C . ASP A 1 178 ? -21.744 -2.331 -10.243 1.00 88.19 178 ASP A C 1
ATOM 1463 O O . ASP A 1 178 ? -20.973 -3.231 -9.91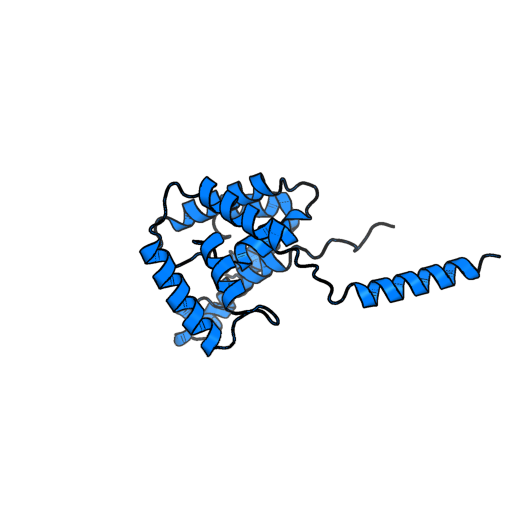0 1.00 88.19 178 ASP A O 1
ATOM 1467 N N . ALA A 1 179 ? -21.528 -1.577 -11.329 1.00 8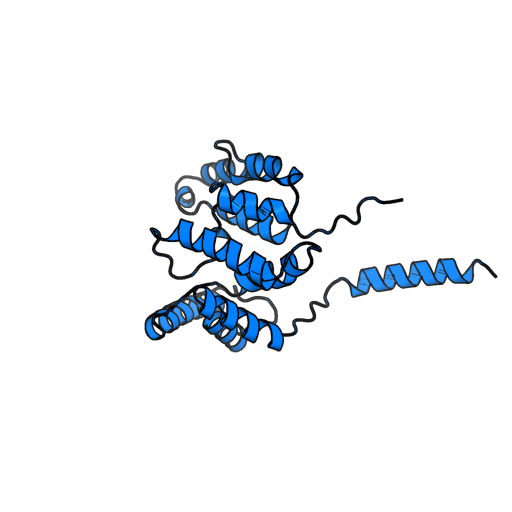9.00 179 ALA A N 1
ATOM 1468 C CA . ALA A 1 179 ? -20.378 -1.751 -12.218 1.00 89.00 179 ALA A CA 1
ATOM 1469 C C . ALA A 1 179 ? -19.028 -1.524 -11.510 1.00 89.00 179 ALA A C 1
ATOM 1471 O O . ALA A 1 179 ? -18.027 -2.131 -11.889 1.00 89.00 179 ALA A O 1
ATOM 1472 N N . TYR A 1 180 ? -18.997 -0.681 -10.471 1.00 86.69 180 TYR A N 1
ATOM 1473 C CA . TYR A 1 180 ? -17.766 -0.297 -9.774 1.00 86.69 180 TYR A CA 1
ATOM 1474 C C . TYR A 1 180 ? -17.613 -0.923 -8.384 1.00 86.69 180 TYR A C 1
ATOM 1476 O O . TYR A 1 180 ? -16.524 -0.897 -7.805 1.00 86.69 180 TYR A O 1
ATOM 1484 N N . LYS A 1 181 ? -18.674 -1.549 -7.867 1.00 81.25 181 LYS A N 1
ATOM 1485 C CA . LYS A 1 181 ? -18.738 -2.131 -6.518 1.00 81.25 181 LYS A CA 1
ATOM 1486 C C . LYS A 1 181 ? -17.623 -3.145 -6.234 1.00 81.25 181 LYS A C 1
ATOM 1488 O O . LYS A 1 181 ? -17.117 -3.220 -5.116 1.00 81.25 181 LYS A O 1
ATOM 1493 N N . GLY A 1 182 ? -17.198 -3.899 -7.251 1.00 85.31 182 GLY A N 1
ATOM 1494 C CA . GLY A 1 182 ? -16.104 -4.871 -7.139 1.00 85.31 182 GLY A CA 1
ATOM 1495 C C . GLY A 1 182 ? -14.727 -4.245 -6.885 1.00 85.31 182 GLY A C 1
ATOM 1496 O O . GLY A 1 182 ? -13.890 -4.868 -6.232 1.00 85.31 182 GLY A O 1
ATOM 1497 N N . PHE A 1 183 ? -14.500 -3.008 -7.341 1.00 87.44 183 PHE A N 1
ATOM 1498 C CA . PHE A 1 183 ? -13.203 -2.334 -7.228 1.00 87.44 183 PHE A CA 1
ATOM 1499 C C . PHE A 1 183 ? -12.970 -1.680 -5.867 1.00 87.44 183 PHE A C 1
ATOM 1501 O O . PHE A 1 183 ? -11.820 -1.406 -5.531 1.00 87.44 183 PHE A O 1
ATOM 1508 N N . ARG A 1 184 ? -14.030 -1.446 -5.079 1.00 90.94 184 ARG A N 1
ATOM 1509 C CA . ARG A 1 184 ? -13.956 -0.825 -3.742 1.00 90.94 184 ARG A CA 1
ATOM 1510 C C . ARG A 1 184 ? -13.122 0.467 -3.734 1.00 90.94 184 ARG A C 1
ATOM 1512 O O . ARG A 1 184 ? -12.204 0.626 -2.926 1.00 90.94 184 ARG A O 1
ATOM 1519 N N . LEU A 1 185 ? -13.372 1.342 -4.710 1.00 90.88 185 LEU A N 1
ATOM 1520 C CA . LEU A 1 185 ? -12.554 2.531 -4.964 1.00 90.88 185 LEU A CA 1
ATOM 1521 C C . LEU A 1 185 ? -12.510 3.480 -3.760 1.00 90.88 185 LEU A C 1
ATOM 1523 O O . LEU A 1 185 ? -11.434 3.954 -3.412 1.00 90.88 185 LEU A O 1
ATOM 1527 N N . GLY A 1 186 ? -13.637 3.692 -3.081 1.00 92.00 186 GLY A N 1
ATOM 1528 C CA . GLY A 1 186 ? -13.718 4.476 -1.852 1.00 92.00 186 GLY A CA 1
ATOM 1529 C C . GLY A 1 186 ? -12.840 3.890 -0.751 1.00 92.00 186 GLY A C 1
ATOM 1530 O O . GLY A 1 186 ? -11.996 4.601 -0.205 1.00 92.00 186 GLY A O 1
ATOM 1531 N N . SER A 1 187 ? -12.965 2.588 -0.470 1.00 92.88 187 SER A N 1
ATOM 1532 C CA . SER A 1 187 ? -12.138 1.912 0.548 1.00 92.88 187 SER A CA 1
ATOM 1533 C C . SER A 1 187 ? -10.646 1.961 0.214 1.00 92.88 187 SER A C 1
ATOM 1535 O O . SER A 1 187 ? -9.828 2.300 1.068 1.00 92.88 187 SER A O 1
ATOM 1537 N N . ARG A 1 188 ? -10.270 1.672 -1.038 1.00 93.31 188 ARG A N 1
ATOM 1538 C CA . ARG A 1 188 ? -8.864 1.678 -1.484 1.00 93.31 188 ARG A CA 1
ATOM 1539 C C . ARG A 1 188 ? -8.248 3.075 -1.404 1.00 93.31 188 ARG A C 1
ATOM 1541 O O . ARG A 1 188 ? -7.122 3.225 -0.915 1.00 93.31 188 ARG A O 1
ATOM 1548 N N . SER A 1 189 ? -8.980 4.092 -1.854 1.00 91.62 189 SER A N 1
ATOM 1549 C CA . SER A 1 189 ? -8.545 5.486 -1.775 1.00 91.62 189 SER A CA 1
ATOM 1550 C C . SER A 1 189 ? -8.417 5.946 -0.326 1.00 91.62 189 SER A C 1
ATOM 1552 O O . SER A 1 189 ? -7.369 6.478 0.029 1.00 91.62 189 SER A O 1
ATOM 1554 N N . ALA A 1 190 ? -9.408 5.675 0.530 1.00 91.44 190 ALA A N 1
ATOM 1555 C CA . ALA A 1 190 ? -9.382 6.086 1.934 1.00 91.44 190 ALA A CA 1
ATOM 1556 C C . ALA A 1 190 ? -8.221 5.447 2.714 1.00 91.44 190 ALA A C 1
ATOM 1558 O O . ALA A 1 190 ? -7.509 6.153 3.430 1.00 91.44 190 ALA A O 1
ATOM 1559 N N . THR A 1 191 ? -7.953 4.151 2.513 1.00 90.81 191 THR A N 1
ATOM 1560 C CA . THR A 1 191 ? -6.784 3.478 3.108 1.00 90.81 191 THR A CA 1
ATOM 1561 C C . THR A 1 191 ? -5.483 4.142 2.665 1.00 90.81 191 THR A C 1
ATOM 1563 O O . THR A 1 191 ? -4.655 4.499 3.499 1.00 90.81 191 THR A O 1
ATOM 1566 N N . THR A 1 192 ? -5.309 4.381 1.363 1.00 89.75 192 THR A N 1
ATOM 1567 C CA . THR A 1 192 ? -4.096 5.037 0.842 1.00 89.75 192 THR A CA 1
ATOM 1568 C C . THR A 1 192 ? -3.937 6.450 1.396 1.00 89.75 192 THR A C 1
ATOM 1570 O O . THR A 1 192 ? -2.829 6.855 1.760 1.00 89.75 192 THR A O 1
ATOM 1573 N N . SER A 1 193 ? -5.038 7.197 1.485 1.00 86.81 193 SER A N 1
ATOM 1574 C CA . SER A 1 193 ? -5.065 8.527 2.080 1.00 86.81 193 SER A CA 1
ATOM 1575 C C . SER A 1 193 ? -4.661 8.488 3.543 1.00 86.81 193 SER A C 1
ATOM 1577 O O . SER A 1 193 ? -3.840 9.316 3.908 1.00 86.81 193 SER A O 1
ATOM 1579 N N . ALA A 1 194 ? -5.131 7.527 4.347 1.00 85.88 194 ALA A N 1
ATOM 1580 C CA . ALA A 1 194 ? -4.723 7.395 5.747 1.00 85.88 194 ALA A CA 1
ATOM 1581 C C . ALA A 1 194 ? -3.196 7.287 5.873 1.00 85.88 194 ALA A C 1
ATOM 1583 O O . ALA A 1 194 ? -2.572 8.105 6.535 1.00 85.88 194 ALA A O 1
ATOM 1584 N N . PHE A 1 195 ? -2.551 6.381 5.135 1.00 83.75 195 PHE A N 1
ATOM 1585 C CA . PHE A 1 195 ? -1.089 6.245 5.195 1.00 83.75 195 PHE A CA 1
ATOM 1586 C C . PHE A 1 195 ? -0.319 7.492 4.726 1.00 83.75 195 PHE A C 1
ATOM 1588 O O . PHE A 1 195 ? 0.787 7.743 5.209 1.00 83.75 195 PHE A O 1
ATOM 1595 N N . ASN A 1 196 ? -0.887 8.272 3.800 1.00 80.44 196 ASN A N 1
ATOM 1596 C CA . ASN A 1 196 ? -0.265 9.487 3.268 1.00 80.44 196 ASN A CA 1
ATOM 1597 C C . ASN A 1 196 ? -0.556 10.752 4.093 1.00 80.44 196 ASN A C 1
ATOM 1599 O O . ASN A 1 196 ? 0.266 11.673 4.084 1.00 80.44 196 ASN A O 1
ATOM 1603 N N . SER A 1 197 ? -1.714 10.822 4.756 1.00 69.62 197 SER A N 1
ATOM 1604 C CA . SER A 1 197 ? -2.223 12.009 5.453 1.00 69.62 197 SER A CA 1
ATOM 1605 C C . SER A 1 197 ? -1.818 12.063 6.918 1.00 69.62 197 SER A C 1
ATOM 1607 O O . SER A 1 197 ? -1.687 13.164 7.450 1.00 69.62 197 SER A O 1
ATOM 1609 N N . THR A 1 198 ? -1.533 10.926 7.564 1.00 57.56 198 THR A N 1
ATOM 1610 C CA . THR A 1 198 ? -1.132 10.904 8.984 1.00 57.56 198 THR A CA 1
ATOM 1611 C C . THR A 1 198 ? 0.247 11.529 9.252 1.00 57.56 198 THR A C 1
ATOM 1613 O O . THR A 1 198 ? 0.748 11.509 10.368 1.00 57.56 198 THR A O 1
ATOM 1616 N N . THR A 1 199 ? 0.859 12.155 8.246 1.00 46.78 199 THR A N 1
ATOM 1617 C CA . THR A 1 199 ? 2.079 12.962 8.362 1.00 46.78 199 THR A CA 1
ATOM 1618 C C . THR A 1 199 ? 1.814 14.434 8.039 1.00 46.78 199 THR A C 1
ATOM 1620 O O . THR A 1 199 ? 2.593 15.072 7.333 1.00 46.78 199 THR A O 1
ATOM 1623 N N . ILE A 1 200 ? 0.722 15.004 8.553 1.00 35.62 200 ILE A N 1
ATOM 1624 C CA . ILE A 1 200 ? 0.745 16.424 8.913 1.00 35.62 200 ILE A CA 1
ATOM 1625 C C . ILE A 1 200 ? 1.287 16.450 10.343 1.00 35.62 200 ILE A C 1
ATOM 1627 O O . ILE A 1 200 ? 0.566 16.043 11.255 1.00 35.62 200 ILE A O 1
ATOM 1631 N N . PRO A 1 201 ? 2.552 16.853 10.570 1.00 36.75 201 PRO A N 1
ATOM 1632 C CA . PRO A 1 201 ? 3.007 17.069 11.927 1.00 36.75 201 PRO A CA 1
ATOM 1633 C C . PRO A 1 201 ? 2.057 18.079 12.562 1.00 36.75 201 PRO A C 1
ATOM 1635 O O . PRO A 1 201 ? 1.785 19.135 11.985 1.00 36.75 201 PRO A O 1
ATOM 1638 N N . ALA A 1 202 ? 1.560 17.742 13.746 1.00 35.78 202 ALA A N 1
ATOM 1639 C CA . ALA A 1 202 ? 0.962 18.695 14.653 1.00 35.78 202 ALA A CA 1
ATOM 1640 C C . ALA A 1 202 ? 2.004 19.782 14.985 1.00 35.78 202 ALA A C 1
ATOM 1642 O O . ALA A 1 202 ? 2.707 19.711 15.982 1.00 35.78 202 ALA A O 1
ATOM 1643 N N . TYR A 1 203 ? 2.104 20.796 14.129 1.00 35.44 203 TYR A N 1
ATOM 1644 C CA . TYR A 1 203 ? 2.509 22.150 14.503 1.00 35.44 203 TYR A CA 1
ATOM 1645 C C . TYR A 1 203 ? 1.262 23.037 14.582 1.00 35.44 203 TYR A C 1
ATOM 1647 O O . TYR A 1 203 ? 1.243 24.181 14.139 1.00 35.44 203 TYR A O 1
ATOM 1655 N N . ALA A 1 204 ? 0.190 22.481 15.145 1.00 37.59 204 ALA A N 1
ATOM 1656 C CA . ALA A 1 204 ? -0.947 23.234 15.634 1.00 37.59 204 ALA A CA 1
ATOM 1657 C C . ALA A 1 204 ? -0.965 23.077 17.159 1.00 37.59 204 ALA A C 1
ATOM 1659 O O . ALA A 1 204 ? -1.564 22.149 17.688 1.00 37.59 204 ALA A O 1
ATOM 1660 N N . GLY A 1 205 ? -0.266 23.982 17.846 1.00 40.00 205 GLY A N 1
ATOM 1661 C CA . GLY A 1 205 ? -0.453 24.218 19.275 1.00 40.00 205 GLY A CA 1
ATOM 1662 C C . GLY A 1 205 ? 0.673 23.742 20.188 1.00 40.00 205 GLY A C 1
ATOM 1663 O O . GLY A 1 205 ? 0.596 22.666 20.769 1.00 40.00 205 GLY A O 1
ATOM 1664 N N . SER A 1 206 ? 1.638 24.626 20.434 1.00 32.97 206 SER A N 1
ATOM 1665 C CA . SER A 1 206 ? 2.170 24.822 21.785 1.00 32.97 206 SER A CA 1
ATOM 1666 C C . SER A 1 206 ? 2.788 26.221 21.903 1.00 32.97 206 SER A C 1
ATOM 1668 O O . SER A 1 206 ? 3.875 26.434 21.374 1.00 32.97 206 SER A O 1
ATOM 1670 N N . ALA A 1 207 ? 2.059 27.085 22.626 1.00 33.47 207 ALA A N 1
ATOM 1671 C CA . ALA A 1 207 ? 2.393 28.414 23.166 1.00 33.47 207 ALA A CA 1
ATOM 1672 C C . ALA A 1 207 ? 2.722 29.545 22.176 1.00 33.47 207 ALA A C 1
ATOM 1674 O O . ALA A 1 207 ? 3.803 29.525 21.554 1.00 33.47 207 ALA A O 1
#

Sequence (207 aa):
MEHYDEQAQRLFEQLSRVSGRVERIYTPVQEHEISEVIRRRLFSSIDIDAARKIIQDFMDYAINESMLPPGTEPSEYRRRFETAYPFLPEVIDVLYQRWGSFPNFQRTRGVLRLLSLVLYSLREKTLPYITLTDFDLSVQEIRQELLKHTGQEYDSIIASDITSEVAGAKQVDVGLGDAYKGFRLGSRSATTSAFNSTTIPAYAGSA

pLDDT: mean 81.65, std 17.88, range [32.97, 97.62]

Secondary structure (DSSP, 8-state):
--HHHHHHHHHHHHHHHHHTSS-----HHHHHHHHHHHHHHH-S---HHHHHHHHHHHHHHHHHTT-SPTT--HHHHHHHHHHHTTB-HHHHHIIIIIGGGSTT--HHHHHHHHHHHHHHHHTT---SSB-GGG--TTSHHHHHHHHHHH-TTHHHHHIIIIISTT-HHHHHHHHT-TTTGGG-HHHHHHHHHHHHHTT----S---

Radius of gyration: 20.05 Å; chains: 1; bounding box: 44×65×45 Å

Foldseek 3Di:
DPVVVVVVVVVVVVVCVVVVPDDPVCPPVVLLVLLQVLCVVQDVDDDLVLLLVLLVVVLVVCVVVVVDDPPDDSVNLSSCCSSNPLARNVLSCLLQVQLVPQPPDPSNVLSSQLVNVLCVVCVVPDDSHDYLLSQDCLPVSNVVSVCVRLPPVCVVVCCQAAHPPNHVLLVVLVVVDPVRVVVSCSNSVVSVCVSVVSRPPPPPDDD